Protein AF-A0AAD1WAY7-F1 (afdb_monomer_lite)

Structure (mmCIF, N/CA/C/O backbone):
data_AF-A0AAD1WAY7-F1
#
_entry.id   AF-A0AAD1WAY7-F1
#
loop_
_atom_site.group_PDB
_atom_site.id
_atom_site.type_symbol
_atom_site.label_atom_id
_atom_site.label_alt_id
_atom_site.label_comp_id
_atom_site.label_asym_id
_atom_site.label_entity_id
_atom_site.label_seq_id
_atom_site.pdbx_PDB_ins_code
_atom_site.Cartn_x
_atom_site.Cartn_y
_atom_site.Cartn_z
_atom_site.occupancy
_atom_site.B_iso_or_equiv
_atom_site.auth_seq_id
_atom_site.auth_comp_id
_atom_site.auth_asym_id
_atom_site.auth_atom_id
_atom_site.pdbx_PDB_model_num
ATOM 1 N N . MET A 1 1 ? -39.119 0.861 21.278 1.00 34.75 1 MET A N 1
ATOM 2 C CA . MET A 1 1 ? -37.851 1.535 20.937 1.00 34.75 1 MET A CA 1
ATOM 3 C C . MET A 1 1 ? -36.745 0.589 21.341 1.00 34.75 1 MET A C 1
ATOM 5 O O . MET A 1 1 ? -36.529 0.405 22.528 1.00 34.75 1 MET A O 1
ATOM 9 N N . GLU A 1 2 ? -36.156 -0.100 20.373 1.00 43.12 2 GLU A N 1
ATOM 10 C CA . GLU A 1 2 ? -35.066 -1.045 20.606 1.00 43.12 2 GLU A CA 1
ATOM 11 C C . GLU A 1 2 ? -33.765 -0.266 20.396 1.00 43.12 2 GLU A C 1
ATOM 13 O O . GLU A 1 2 ? -33.387 0.057 19.272 1.00 43.12 2 GLU A O 1
ATOM 18 N N . THR A 1 3 ? -33.160 0.198 21.488 1.00 55.88 3 THR A N 1
ATOM 19 C CA . THR A 1 3 ? -31.934 0.999 21.440 1.00 55.88 3 THR A CA 1
ATOM 20 C C . THR A 1 3 ? -30.758 0.063 21.201 1.00 55.88 3 THR A C 1
ATOM 22 O O . THR A 1 3 ? -30.306 -0.621 22.120 1.00 55.88 3 THR A O 1
ATOM 25 N N . LYS A 1 4 ? -30.294 -0.003 19.953 1.00 61.53 4 LYS A N 1
ATOM 26 C CA . LYS A 1 4 ? -29.107 -0.772 19.581 1.00 61.53 4 LYS A CA 1
ATOM 27 C C . LYS A 1 4 ? -27.883 -0.149 20.261 1.00 61.53 4 LYS A C 1
ATOM 29 O O . LYS A 1 4 ? -27.667 1.056 20.155 1.00 61.53 4 LYS A O 1
ATOM 34 N N . LEU A 1 5 ? -27.135 -0.963 21.001 1.00 66.06 5 LEU A N 1
ATOM 35 C CA . LEU A 1 5 ? -25.917 -0.541 21.694 1.00 66.06 5 LEU A CA 1
ATOM 36 C C . LEU A 1 5 ? -24.838 -0.150 20.674 1.00 66.06 5 LEU A C 1
ATOM 38 O O . LEU A 1 5 ? -24.753 -0.761 19.605 1.00 66.06 5 LEU A O 1
ATOM 42 N N . ALA A 1 6 ? -24.036 0.861 21.015 1.00 66.75 6 ALA A N 1
ATOM 43 C CA . ALA A 1 6 ? -22.865 1.235 20.229 1.00 66.75 6 ALA A CA 1
ATOM 44 C C . ALA A 1 6 ? -21.826 0.103 20.258 1.00 66.75 6 ALA A C 1
ATOM 46 O O . ALA A 1 6 ? -21.870 -0.781 21.118 1.00 66.75 6 ALA A O 1
ATOM 47 N N . SER A 1 7 ? -20.906 0.093 19.298 1.00 70.44 7 SER A N 1
ATOM 48 C CA . SER A 1 7 ? -19.813 -0.873 19.340 1.00 70.44 7 SER A CA 1
ATOM 49 C C . SER A 1 7 ? -18.826 -0.506 20.448 1.00 70.44 7 SER A C 1
ATOM 51 O O . SER A 1 7 ? -18.623 0.669 20.770 1.00 70.44 7 SER A O 1
ATOM 53 N N . GLY A 1 8 ? -18.224 -1.516 21.068 1.00 69.75 8 GLY A N 1
ATOM 54 C CA . GLY A 1 8 ? -17.266 -1.279 22.136 1.00 69.75 8 GLY A CA 1
ATOM 55 C C . GLY A 1 8 ? -17.132 -2.427 23.119 1.00 69.75 8 GLY A C 1
ATOM 56 O O . GLY A 1 8 ? -17.731 -3.499 22.976 1.00 69.75 8 GLY A O 1
ATOM 57 N N . TYR A 1 9 ? -16.302 -2.169 24.122 1.00 77.50 9 TYR A N 1
ATOM 58 C CA . TYR A 1 9 ? -16.090 -3.053 25.256 1.00 77.50 9 TYR A CA 1
ATOM 59 C C . TYR A 1 9 ? -16.999 -2.604 26.393 1.00 77.50 9 TYR A C 1
ATOM 61 O O . TYR A 1 9 ? -16.944 -1.450 26.817 1.00 77.50 9 TYR A O 1
ATOM 69 N N . TYR A 1 10 ? -17.848 -3.517 26.848 1.00 81.69 10 TYR A N 1
ATOM 70 C CA . TYR A 1 10 ? -18.768 -3.289 27.947 1.00 81.69 10 TYR A CA 1
ATOM 71 C C . TYR A 1 10 ? -18.459 -4.272 29.064 1.00 81.69 10 TYR A C 1
ATOM 73 O O . TYR A 1 10 ? -18.544 -5.485 28.864 1.00 81.69 10 TYR A O 1
ATOM 81 N N . ASP A 1 11 ? -18.164 -3.735 30.241 1.00 84.88 11 ASP A N 1
ATOM 82 C CA . ASP A 1 11 ? -17.934 -4.524 31.442 1.00 84.88 11 ASP A CA 1
ATOM 83 C C . ASP A 1 11 ? -19.197 -4.462 32.302 1.00 84.88 11 ASP A C 1
ATOM 85 O O . ASP A 1 11 ? -19.596 -3.404 32.797 1.00 84.88 11 ASP A O 1
ATOM 89 N N . PHE A 1 12 ? -19.868 -5.601 32.447 1.00 82.31 12 PHE A N 1
ATOM 90 C CA . PHE A 1 12 ? -21.043 -5.734 33.297 1.00 82.31 12 PHE A CA 1
ATOM 91 C C . PHE A 1 12 ? -20.623 -6.330 34.632 1.00 82.31 12 PHE A C 1
ATOM 93 O O . PHE A 1 12 ? -20.019 -7.396 34.671 1.00 82.31 12 PHE A O 1
ATOM 100 N N . SER A 1 13 ? -20.988 -5.677 35.732 1.00 82.06 13 SER A N 1
ATOM 101 C CA . SER A 1 13 ? -20.866 -6.256 37.067 1.00 82.06 13 SER A CA 1
ATOM 102 C C . SER A 1 13 ? -22.260 -6.464 37.636 1.00 82.06 13 SER A C 1
ATOM 104 O O . SER A 1 13 ? -23.039 -5.519 37.761 1.00 82.06 13 SER A O 1
ATOM 106 N N . ILE A 1 14 ? -22.594 -7.715 37.932 1.00 82.12 14 ILE A N 1
ATOM 107 C CA . ILE A 1 14 ? -23.853 -8.090 38.568 1.00 82.12 14 ILE A CA 1
ATOM 108 C C . ILE A 1 14 ? -23.531 -8.409 40.020 1.00 82.12 14 ILE A C 1
ATOM 110 O O . ILE A 1 14 ? -22.845 -9.393 40.297 1.00 82.12 14 ILE A O 1
ATOM 114 N N . SER A 1 15 ? -24.033 -7.583 40.935 1.00 80.62 15 SER A N 1
ATOM 115 C CA . SER A 1 15 ? -24.005 -7.849 42.369 1.00 80.62 15 SER A CA 1
ATOM 116 C C . SER A 1 15 ? -25.400 -8.240 42.853 1.00 80.62 15 SER A C 1
ATOM 118 O O . SER A 1 15 ? -26.396 -7.588 42.537 1.00 80.62 15 SER A O 1
ATOM 120 N N . VAL A 1 16 ? -25.483 -9.336 43.603 1.00 76.50 16 VAL A N 1
ATOM 121 C CA . VAL A 1 16 ? -26.731 -9.793 44.225 1.00 76.50 16 VAL A CA 1
ATOM 122 C C . VAL A 1 16 ? -26.617 -9.579 45.726 1.00 76.50 16 VAL A C 1
ATOM 124 O O . VAL A 1 16 ? -25.810 -10.224 46.397 1.00 76.50 16 VAL A O 1
ATOM 127 N N . GLU A 1 17 ? -27.430 -8.665 46.247 1.00 74.19 17 GLU A N 1
ATOM 128 C CA . GLU A 1 17 ? -27.499 -8.364 47.675 1.00 74.19 17 GLU A CA 1
ATOM 129 C C . GLU A 1 17 ? -28.389 -9.409 48.377 1.00 74.19 17 GLU A C 1
ATOM 131 O O . GLU A 1 17 ? -29.574 -9.545 48.066 1.00 74.19 17 GLU A O 1
ATOM 136 N N . GLY A 1 18 ? -27.808 -10.215 49.277 1.00 73.44 18 GLY A N 1
ATOM 137 C CA . GLY A 1 18 ? -28.487 -11.358 49.900 1.00 73.44 18 GLY A CA 1
ATOM 138 C C . GLY A 1 18 ? -27.621 -12.161 50.883 1.00 73.44 18 GLY A C 1
ATOM 139 O O . GLY A 1 18 ? -26.582 -11.698 51.341 1.00 73.44 18 GLY A O 1
ATOM 140 N N . ASP A 1 19 ? -28.079 -13.369 51.230 1.00 76.38 19 ASP A N 1
ATOM 141 C CA . ASP A 1 19 ? -27.453 -14.259 52.226 1.00 76.38 19 ASP A CA 1
ATOM 142 C C . ASP A 1 19 ? -26.001 -14.636 51.853 1.00 76.38 19 ASP A C 1
ATOM 144 O O . ASP A 1 19 ? -25.708 -15.004 50.714 1.00 76.38 19 ASP A O 1
ATOM 148 N N . SER A 1 20 ? -25.081 -14.605 52.821 1.00 70.00 20 SER A N 1
ATOM 149 C CA . SER A 1 20 ? -23.627 -14.776 52.625 1.00 70.00 20 SER A CA 1
ATOM 150 C C . SER A 1 20 ? -23.202 -16.180 52.174 1.00 70.00 20 SER A C 1
ATOM 152 O O . SER A 1 20 ? -22.019 -16.449 51.971 1.00 70.00 20 SER A O 1
ATOM 154 N N . ARG A 1 21 ? -24.165 -17.090 52.010 1.00 74.88 21 ARG A N 1
ATOM 155 C CA . ARG A 1 21 ? -23.970 -18.472 51.556 1.00 74.88 21 ARG A CA 1
ATOM 156 C C . ARG A 1 21 ? -23.926 -18.619 50.031 1.00 74.88 21 ARG A C 1
ATOM 158 O O . ARG A 1 21 ? -23.584 -19.698 49.547 1.00 74.88 21 ARG A O 1
ATOM 165 N N . TYR A 1 22 ? -24.263 -17.580 49.265 1.00 70.06 22 TYR A N 1
ATOM 166 C CA . TYR A 1 22 ? -24.193 -17.627 47.803 1.00 70.06 22 TYR A CA 1
ATOM 167 C C . TYR A 1 22 ? -22.752 -17.443 47.305 1.00 70.06 22 TYR A C 1
ATOM 169 O O . TYR A 1 22 ? -22.129 -16.407 47.511 1.00 70.06 22 TYR A O 1
ATOM 177 N N . LEU A 1 23 ? -22.235 -18.445 46.589 1.00 65.31 23 LEU A N 1
ATOM 178 C CA . LEU A 1 23 ? -20.850 -18.493 46.090 1.00 65.31 23 LEU A CA 1
ATOM 179 C C . LEU A 1 23 ? -20.587 -17.618 44.843 1.00 65.31 23 LEU A C 1
ATOM 181 O O . LEU A 1 23 ? -19.486 -17.639 44.305 1.00 65.31 23 LEU A O 1
ATOM 185 N N . ALA A 1 24 ? -21.576 -16.844 44.386 1.00 63.41 24 ALA A N 1
ATOM 186 C CA . ALA A 1 24 ? -21.490 -15.980 43.203 1.00 63.41 24 ALA A CA 1
ATOM 187 C C . ALA A 1 24 ? -22.189 -14.629 43.449 1.00 63.41 24 ALA A C 1
ATOM 189 O O . ALA A 1 24 ? -23.044 -14.203 42.679 1.00 63.41 24 ALA A O 1
ATOM 190 N N . SER A 1 25 ? -21.864 -13.986 44.576 1.00 69.81 25 SER A N 1
ATOM 191 C CA . SER A 1 25 ? -22.435 -12.689 44.979 1.00 69.81 25 SER A CA 1
ATOM 192 C C . SER A 1 25 ? -22.064 -11.545 44.020 1.00 69.81 25 SER A C 1
ATOM 194 O O . SER A 1 25 ? -22.837 -10.599 43.886 1.00 69.81 25 SER A O 1
ATOM 196 N N . GLN A 1 26 ? -20.933 -11.663 43.314 1.00 73.88 26 GLN A N 1
ATOM 197 C CA . GLN A 1 26 ? -20.485 -10.722 42.289 1.00 73.88 26 GLN A CA 1
ATOM 198 C C . GLN A 1 26 ? -19.995 -11.487 41.054 1.00 73.88 26 GLN A C 1
ATOM 200 O O . GLN A 1 26 ? -19.140 -12.367 41.164 1.00 73.88 26 GLN A O 1
ATOM 205 N N . VAL A 1 27 ? -20.549 -11.163 39.886 1.00 79.50 27 VAL A N 1
ATOM 206 C CA . VAL A 1 27 ? -20.152 -11.727 38.589 1.00 79.50 27 VAL A CA 1
ATOM 207 C C . VAL A 1 27 ? -19.781 -10.585 37.659 1.00 79.50 27 VAL A C 1
ATOM 209 O O . VAL A 1 27 ? -20.587 -9.686 37.425 1.00 79.50 27 VAL A O 1
ATOM 212 N N . GLU A 1 28 ? -18.568 -10.636 37.123 1.00 81.88 28 GLU A N 1
ATOM 213 C CA . GLU A 1 28 ? -18.086 -9.714 36.098 1.00 81.88 28 GLU A CA 1
ATOM 214 C C . GLU A 1 28 ? -18.171 -10.392 34.730 1.00 81.88 28 GLU A C 1
ATOM 216 O O . GLU A 1 28 ? -17.776 -11.549 34.568 1.00 81.88 28 GLU A O 1
ATOM 221 N N . LEU A 1 29 ? -18.734 -9.691 33.751 1.00 80.81 29 LEU A N 1
ATOM 222 C CA . LEU A 1 29 ? -18.989 -10.211 32.419 1.00 80.81 29 LEU A CA 1
ATOM 223 C C . LEU A 1 29 ? -18.559 -9.176 31.385 1.00 80.81 29 LEU A C 1
ATOM 225 O O . LEU A 1 29 ? -19.160 -8.112 31.260 1.00 80.81 29 LEU A O 1
ATOM 229 N N . ASN A 1 30 ? -17.522 -9.523 30.631 1.00 79.94 30 ASN A N 1
ATOM 230 C CA . ASN A 1 30 ? -16.971 -8.659 29.596 1.00 79.94 30 ASN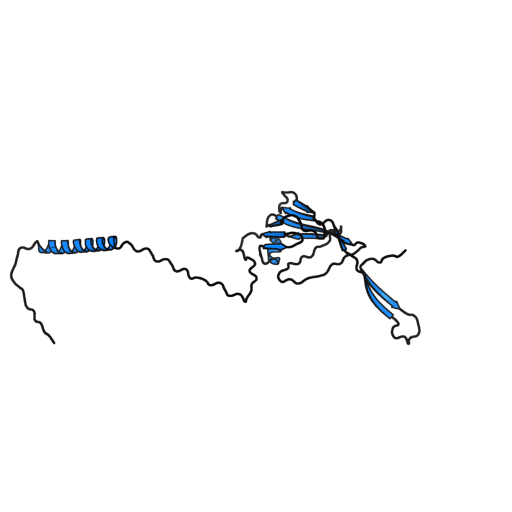 A CA 1
ATOM 231 C C . ASN A 1 30 ? -17.644 -9.011 28.269 1.00 79.94 30 ASN A C 1
ATOM 233 O O . ASN A 1 30 ? -17.504 -10.129 27.765 1.00 79.94 30 ASN A O 1
ATOM 237 N N . VAL A 1 31 ? -18.392 -8.066 27.708 1.00 78.31 31 VAL A N 1
ATOM 238 C CA . VAL A 1 31 ? -19.109 -8.221 26.442 1.00 78.31 31 VAL A CA 1
ATOM 239 C C . VAL A 1 31 ? -18.474 -7.311 25.405 1.00 78.31 31 VAL A C 1
ATOM 241 O O . VAL A 1 31 ? -18.356 -6.102 25.593 1.00 78.31 31 VAL A O 1
ATOM 244 N N . THR A 1 32 ? -18.095 -7.892 24.272 1.00 77.81 32 THR A N 1
ATOM 245 C CA . THR A 1 32 ? -17.651 -7.131 23.104 1.00 77.81 32 THR A CA 1
ATOM 246 C C . THR A 1 32 ? -18.794 -7.049 22.105 1.00 77.81 32 THR A C 1
ATOM 248 O O . THR A 1 32 ? -19.248 -8.072 21.591 1.00 77.81 32 THR A O 1
ATOM 251 N N . VAL A 1 33 ? -19.258 -5.833 21.824 1.00 75.00 33 VAL A N 1
ATOM 252 C CA . VAL A 1 33 ? -20.271 -5.576 20.796 1.00 75.00 33 VAL A CA 1
ATOM 253 C C . VAL A 1 33 ? -19.549 -5.133 19.531 1.00 75.00 33 VAL A C 1
ATOM 255 O O . VAL A 1 33 ? -18.892 -4.094 19.518 1.00 75.00 33 VAL A O 1
ATOM 258 N N . SER A 1 34 ? -19.650 -5.940 18.475 1.00 64.31 34 SER A N 1
ATOM 259 C CA . SER A 1 34 ? -19.059 -5.647 17.167 1.00 64.31 34 SER A CA 1
ATOM 260 C C . SER A 1 34 ? -20.130 -5.221 16.167 1.00 64.31 34 SER A C 1
ATOM 262 O O . SER A 1 34 ? -21.212 -5.806 16.106 1.00 64.31 34 SER A O 1
ATOM 264 N N . THR A 1 35 ? -19.806 -4.216 15.366 1.00 66.81 35 THR A N 1
ATOM 265 C CA . THR A 1 35 ? -20.633 -3.656 14.293 1.00 66.81 35 THR A CA 1
ATOM 266 C C . THR A 1 35 ? -20.001 -3.918 12.930 1.00 66.81 35 THR A C 1
ATOM 268 O O . THR A 1 35 ? -18.823 -4.261 12.813 1.00 66.81 35 THR A O 1
ATOM 271 N N . GLU A 1 36 ? -20.815 -3.804 11.882 1.00 66.62 36 GLU A N 1
ATOM 272 C CA . GLU A 1 36 ? -20.338 -3.890 10.507 1.00 66.62 36 GLU A CA 1
ATOM 273 C C . GLU A 1 36 ? -19.665 -2.575 10.102 1.00 66.62 36 GLU A C 1
ATOM 275 O O . GLU A 1 36 ? -20.224 -1.494 10.299 1.00 66.62 36 GLU A O 1
ATOM 280 N N . ALA A 1 37 ? -18.472 -2.678 9.517 1.00 71.00 37 ALA A N 1
ATOM 281 C CA . ALA A 1 37 ? -17.757 -1.536 8.969 1.00 71.00 37 ALA A CA 1
ATOM 282 C C . ALA A 1 37 ? -18.039 -1.371 7.478 1.00 71.00 37 ALA A C 1
ATOM 284 O O . ALA A 1 37 ? -17.796 -2.283 6.687 1.00 71.00 37 ALA A O 1
ATOM 285 N N . GLY A 1 38 ? -18.473 -0.174 7.107 1.00 73.44 38 GLY A N 1
ATOM 286 C CA . GLY A 1 38 ? -18.424 0.346 5.754 1.00 73.44 38 GLY A CA 1
ATOM 287 C C . GLY A 1 38 ? -17.082 1.021 5.471 1.00 73.44 38 GLY A C 1
ATOM 288 O O . GLY A 1 38 ? -16.434 1.594 6.351 1.00 73.44 38 GLY A O 1
ATOM 289 N N . ILE A 1 39 ? -16.654 0.948 4.214 1.00 81.56 39 ILE A N 1
ATOM 290 C CA . ILE A 1 39 ? -15.536 1.741 3.705 1.00 81.56 39 ILE A CA 1
ATOM 291 C C . ILE A 1 39 ? -16.096 2.667 2.635 1.00 81.56 39 ILE A C 1
ATOM 293 O O . ILE A 1 39 ? -16.689 2.214 1.655 1.00 81.56 39 ILE A O 1
ATOM 297 N N . GLU A 1 40 ? -15.877 3.960 2.813 1.00 82.88 40 GLU A N 1
ATOM 298 C CA . GLU A 1 40 ? -16.335 5.010 1.917 1.00 82.88 40 GLU A CA 1
ATOM 299 C C . GLU A 1 40 ? -15.167 5.894 1.481 1.00 82.88 40 GLU A C 1
ATOM 301 O O . GLU A 1 40 ? -14.113 5.932 2.113 1.00 82.88 40 GLU A O 1
ATOM 306 N N . ASN A 1 41 ? -15.367 6.630 0.384 1.00 84.81 41 ASN A N 1
ATOM 307 C CA . ASN A 1 41 ? -14.417 7.638 -0.098 1.00 84.81 41 ASN A CA 1
ATOM 308 C C . ASN A 1 41 ? -12.975 7.100 -0.229 1.00 84.81 41 ASN A C 1
ATOM 310 O O . ASN A 1 41 ? -12.041 7.706 0.288 1.00 84.81 41 ASN A O 1
ATOM 314 N N . VAL A 1 42 ? -12.804 5.943 -0.884 1.00 86.56 42 VAL A N 1
ATOM 315 C CA . VAL A 1 42 ? -11.474 5.383 -1.166 1.00 86.56 42 VAL A CA 1
ATOM 316 C C . VAL A 1 42 ? -10.872 6.108 -2.363 1.00 86.56 42 VAL A C 1
ATOM 318 O O . VAL A 1 42 ? -11.283 5.893 -3.505 1.00 86.56 42 VAL A O 1
ATOM 321 N N . ASP A 1 43 ? -9.876 6.936 -2.092 1.00 88.75 43 ASP A N 1
ATOM 322 C CA . ASP A 1 43 ? -9.150 7.725 -3.073 1.00 88.75 43 ASP A CA 1
ATOM 323 C C . ASP A 1 43 ? -7.695 7.248 -3.151 1.00 88.75 43 ASP A C 1
ATOM 325 O O . ASP A 1 43 ? -6.960 7.223 -2.160 1.00 88.75 43 ASP A O 1
ATOM 329 N N . LEU A 1 44 ? -7.283 6.853 -4.356 1.00 88.81 44 LEU A N 1
ATOM 330 C CA . LEU A 1 44 ? -5.905 6.506 -4.697 1.00 88.81 44 LEU A CA 1
ATOM 331 C C . LEU A 1 44 ? -5.277 7.690 -5.418 1.00 88.81 44 LEU A C 1
ATOM 333 O O . LEU A 1 44 ? -5.766 8.090 -6.472 1.00 88.81 44 LEU A O 1
ATOM 337 N N . SER A 1 45 ? -4.194 8.237 -4.889 1.00 89.44 45 SER A N 1
ATOM 338 C CA . SER A 1 45 ? -3.519 9.409 -5.442 1.00 89.44 45 SER A CA 1
ATOM 339 C C . SER A 1 45 ? -2.046 9.144 -5.710 1.00 89.44 45 SER A C 1
ATOM 341 O O . SER A 1 45 ? -1.371 8.474 -4.930 1.00 89.44 45 SER A O 1
ATOM 343 N N . ILE A 1 46 ? -1.560 9.696 -6.819 1.00 89.81 46 ILE A N 1
ATOM 344 C CA . ILE A 1 46 ? -0.130 9.868 -7.078 1.00 89.81 46 ILE A CA 1
ATOM 345 C C . ILE A 1 46 ? 0.187 11.344 -6.862 1.00 89.81 46 ILE A C 1
ATOM 347 O O . ILE A 1 46 ? -0.467 12.202 -7.465 1.00 89.81 46 ILE A O 1
ATOM 351 N N . VAL A 1 47 ? 1.147 11.612 -5.986 1.00 89.56 47 VAL A N 1
ATOM 352 C CA . VAL A 1 47 ? 1.586 12.946 -5.576 1.00 89.56 47 VAL A CA 1
ATOM 353 C C . VAL A 1 47 ? 3.030 13.122 -6.026 1.00 89.56 47 VAL A C 1
ATOM 355 O O . VAL A 1 47 ? 3.843 12.233 -5.809 1.00 89.56 47 VAL A O 1
ATOM 358 N N . ASP A 1 48 ? 3.331 14.240 -6.674 1.00 89.56 48 ASP A N 1
ATOM 359 C CA . ASP A 1 48 ? 4.702 14.592 -7.050 1.00 89.56 48 ASP A CA 1
ATOM 360 C C . ASP A 1 48 ? 5.472 15.083 -5.815 1.00 89.56 48 ASP A C 1
ATOM 362 O O . ASP A 1 48 ? 4.916 15.843 -5.014 1.00 89.56 48 ASP A O 1
ATOM 366 N N . GLU A 1 49 ? 6.723 14.658 -5.647 1.00 85.31 49 GLU A N 1
ATOM 367 C CA . GLU A 1 49 ? 7.576 15.003 -4.500 1.00 85.31 49 GLU A CA 1
ATOM 368 C C . GLU A 1 49 ? 7.757 16.524 -4.386 1.00 85.31 49 GLU A C 1
ATOM 370 O O . GLU A 1 49 ? 7.670 17.098 -3.298 1.00 85.31 49 GLU A O 1
ATOM 375 N N . ASP A 1 50 ? 7.931 17.203 -5.522 1.00 85.69 50 ASP A N 1
ATOM 376 C CA . ASP A 1 50 ? 8.121 18.654 -5.582 1.00 85.69 50 ASP A CA 1
ATOM 377 C C . ASP A 1 50 ? 6.804 19.454 -5.612 1.00 85.69 50 ASP A C 1
ATOM 379 O O . ASP A 1 50 ? 6.822 20.688 -5.638 1.00 85.69 50 ASP A O 1
ATOM 383 N N . GLN A 1 51 ? 5.659 18.759 -5.588 1.00 81.94 51 GLN A N 1
ATOM 384 C CA . GLN A 1 51 ? 4.306 19.319 -5.673 1.00 81.94 51 GLN A CA 1
ATOM 385 C C . GLN A 1 51 ? 4.086 20.248 -6.883 1.00 81.94 51 GLN A C 1
ATOM 387 O O . GLN A 1 51 ? 3.174 21.082 -6.875 1.00 81.94 51 GLN A O 1
ATOM 392 N N . SER A 1 52 ? 4.898 20.119 -7.937 1.00 81.94 52 SER A N 1
ATOM 393 C CA . SER A 1 52 ? 4.804 20.949 -9.140 1.00 81.94 52 SER A CA 1
ATOM 394 C C . SER A 1 52 ? 3.555 20.632 -9.966 1.00 81.94 52 SER A C 1
ATOM 396 O O . SER A 1 52 ? 2.994 21.516 -10.623 1.00 81.94 52 SER A O 1
ATOM 398 N N . MET A 1 53 ? 3.079 19.386 -9.895 1.00 81.75 53 MET A N 1
ATOM 399 C CA . MET A 1 53 ? 1.859 18.917 -10.543 1.00 81.75 53 MET A CA 1
ATOM 400 C C . MET A 1 53 ? 0.749 18.606 -9.526 1.00 81.75 53 MET A C 1
ATOM 402 O O . MET A 1 53 ? 1.008 18.031 -8.467 1.00 81.75 53 MET A O 1
ATOM 406 N N . PRO A 1 54 ? -0.523 18.935 -9.838 1.00 84.12 54 PRO A N 1
ATOM 407 C CA . PRO A 1 54 ? -1.637 18.568 -8.975 1.00 84.12 54 PRO A CA 1
ATOM 408 C C . PRO A 1 54 ? -1.773 17.035 -8.879 1.00 84.12 54 PRO A C 1
ATOM 410 O O . PRO A 1 54 ? -1.594 16.348 -9.891 1.00 84.12 54 PRO A O 1
ATOM 413 N N . PRO A 1 55 ? -2.154 16.489 -7.707 1.00 85.81 55 PRO A N 1
ATOM 414 C CA . PRO A 1 55 ? -2.253 15.049 -7.503 1.00 85.81 55 PRO A CA 1
ATOM 415 C C . PRO A 1 55 ? -3.215 14.375 -8.479 1.00 85.81 55 PRO A C 1
ATOM 417 O O . PRO A 1 55 ? -4.350 14.822 -8.683 1.00 85.81 55 PRO A O 1
ATOM 420 N N . LYS A 1 56 ? -2.791 13.244 -9.047 1.00 86.62 56 LYS A N 1
ATOM 421 C CA . LYS A 1 56 ? -3.658 12.419 -9.891 1.00 86.62 56 LYS A CA 1
ATOM 422 C C . LYS A 1 56 ? -4.454 11.460 -9.014 1.00 86.62 56 LYS A C 1
ATOM 424 O O . LYS A 1 56 ? -3.947 10.402 -8.647 1.00 86.62 56 LYS A O 1
ATOM 429 N N . THR A 1 57 ? -5.701 11.816 -8.723 1.00 86.50 57 THR A N 1
ATOM 430 C CA . THR A 1 57 ? -6.594 11.023 -7.865 1.00 86.50 57 THR A CA 1
ATOM 431 C C . THR A 1 57 ? -7.553 10.148 -8.675 1.00 86.50 57 THR A C 1
ATOM 433 O O . THR A 1 57 ? -8.193 10.604 -9.623 1.00 86.50 57 THR A O 1
ATOM 436 N N . SER A 1 58 ? -7.681 8.884 -8.280 1.00 85.81 58 SER A N 1
ATOM 437 C CA . SER A 1 58 ? -8.641 7.911 -8.791 1.00 85.81 58 SER A CA 1
ATOM 438 C C . SER A 1 58 ? -9.461 7.354 -7.637 1.00 85.81 58 SER A C 1
ATOM 440 O O . SER A 1 58 ? -8.931 6.681 -6.754 1.00 85.81 58 SER A O 1
ATOM 442 N N . ARG A 1 59 ? -10.771 7.577 -7.690 1.00 85.94 59 ARG A N 1
ATOM 443 C CA . ARG A 1 59 ? -11.712 7.048 -6.707 1.00 85.94 59 ARG A CA 1
ATOM 444 C C . ARG A 1 59 ? -12.102 5.610 -7.036 1.00 85.94 59 ARG A C 1
ATOM 446 O O . ARG A 1 59 ? -12.319 5.278 -8.203 1.00 85.94 59 ARG A O 1
ATOM 453 N N . VAL A 1 60 ? -12.191 4.764 -6.015 1.00 85.19 60 VAL A N 1
ATOM 454 C CA . VAL A 1 60 ? -12.501 3.332 -6.139 1.00 85.19 60 VAL A CA 1
ATOM 455 C C . VAL A 1 60 ? -13.647 2.973 -5.197 1.00 85.19 60 VAL A C 1
ATOM 457 O O . VAL A 1 60 ? -13.749 3.511 -4.097 1.00 85.19 60 VAL A O 1
ATOM 460 N N . GLU A 1 61 ? -14.535 2.079 -5.627 1.00 83.31 61 GLU A N 1
ATOM 461 C CA . GLU A 1 61 ? -15.602 1.575 -4.760 1.00 83.31 61 GLU A CA 1
ATOM 462 C C . GLU A 1 61 ? -15.121 0.396 -3.914 1.00 83.31 61 GLU A C 1
ATOM 464 O O . GLU A 1 61 ? -14.254 -0.382 -4.330 1.00 83.31 61 GLU A O 1
ATOM 469 N N . TYR A 1 62 ? -15.711 0.238 -2.730 1.00 73.88 62 TYR A N 1
ATOM 470 C CA . TYR A 1 62 ? -15.438 -0.903 -1.867 1.00 73.88 62 TYR A CA 1
ATOM 471 C C . TYR A 1 62 ? -15.676 -2.225 -2.616 1.00 73.88 62 TYR A C 1
ATOM 473 O O . TYR A 1 62 ? -16.661 -2.381 -3.334 1.00 73.88 62 TYR A O 1
ATOM 481 N N . ASN A 1 63 ? -14.751 -3.177 -2.459 1.00 73.38 63 ASN A N 1
ATOM 482 C CA . ASN A 1 63 ? -14.750 -4.472 -3.154 1.00 73.38 63 ASN A CA 1
ATOM 483 C C . ASN A 1 63 ? -14.609 -4.399 -4.694 1.00 73.38 63 ASN A C 1
ATOM 485 O O . ASN A 1 63 ? -14.861 -5.379 -5.397 1.00 73.38 63 ASN A O 1
ATOM 489 N N . SER A 1 64 ? -14.164 -3.260 -5.233 1.00 78.25 64 SER A N 1
ATOM 490 C CA . SER A 1 64 ? -13.813 -3.109 -6.647 1.00 78.25 64 SER A CA 1
ATOM 491 C C . SER A 1 64 ? -12.308 -2.893 -6.825 1.00 78.25 64 SER A C 1
ATOM 493 O O . SER A 1 64 ? -11.629 -2.361 -5.948 1.00 78.25 64 SER A O 1
ATOM 495 N N . LYS A 1 65 ? -11.768 -3.335 -7.966 1.00 77.19 65 LYS A N 1
ATOM 496 C CA . LYS A 1 65 ? -10.370 -3.074 -8.333 1.00 77.19 65 LYS A CA 1
ATOM 497 C C . LYS A 1 65 ? -10.269 -1.754 -9.079 1.00 77.19 65 LYS A C 1
ATOM 499 O O . LYS A 1 65 ? -11.083 -1.481 -9.964 1.00 77.19 65 LYS A O 1
ATOM 504 N N . ALA A 1 66 ? -9.240 -0.972 -8.767 1.00 78.75 66 ALA A N 1
ATOM 505 C CA . ALA A 1 66 ? -8.963 0.258 -9.497 1.00 78.75 66 ALA A CA 1
ATOM 506 C C . ALA A 1 66 ? -8.660 -0.025 -10.977 1.00 78.75 66 ALA A C 1
ATOM 508 O O . ALA A 1 66 ? -8.084 -1.057 -11.332 1.00 78.75 66 ALA A O 1
ATOM 509 N N . LYS A 1 67 ? -9.032 0.911 -11.854 1.00 75.25 67 LYS A N 1
ATOM 510 C CA . LYS A 1 67 ? -8.711 0.823 -13.282 1.00 75.25 67 LYS A CA 1
ATOM 511 C C . LYS A 1 67 ? -7.298 1.355 -13.524 1.00 75.25 67 LYS A C 1
ATOM 513 O O . LYS A 1 67 ? -7.077 2.559 -13.448 1.00 75.25 67 LYS A O 1
ATOM 518 N N . GLY A 1 68 ? -6.383 0.460 -13.887 1.00 75.25 68 GLY A N 1
ATOM 519 C CA . GLY A 1 68 ? -5.001 0.792 -14.245 1.00 75.25 68 GLY A CA 1
ATOM 520 C C . GLY A 1 68 ? -3.997 0.551 -13.117 1.00 75.25 68 GLY A C 1
ATOM 521 O O . GLY A 1 68 ? -4.370 0.313 -11.970 1.00 75.25 68 GLY A O 1
ATOM 522 N N . SER A 1 69 ? -2.714 0.581 -13.477 1.00 80.06 69 SER A N 1
ATOM 523 C CA . SER A 1 69 ? -1.597 0.454 -12.541 1.00 80.06 69 SER A CA 1
ATOM 524 C C . SER A 1 69 ? -1.119 1.826 -12.074 1.00 80.06 69 SER A C 1
ATOM 526 O O . SER A 1 69 ? -1.017 2.754 -12.880 1.00 80.06 69 SER A O 1
ATOM 528 N N . PHE A 1 70 ?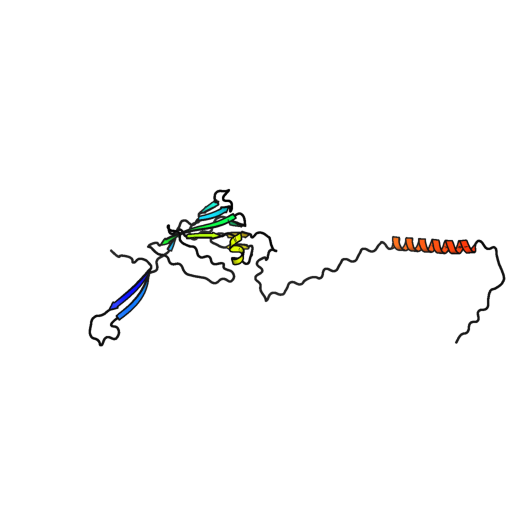 -0.766 1.931 -10.798 1.00 84.94 70 PHE A N 1
ATOM 529 C CA . PHE A 1 70 ? -0.144 3.116 -10.213 1.00 84.94 70 PHE A CA 1
ATOM 530 C C . PHE A 1 70 ? 1.362 2.882 -10.122 1.00 84.94 70 PHE A C 1
ATOM 532 O O . PHE A 1 70 ? 1.785 1.770 -9.816 1.00 84.94 70 PHE A O 1
ATOM 539 N N . THR A 1 71 ? 2.167 3.903 -10.397 1.00 85.06 71 THR A N 1
ATOM 540 C CA . THR A 1 71 ? 3.628 3.819 -10.276 1.00 85.06 71 THR A CA 1
ATOM 541 C C . THR A 1 71 ? 4.064 4.752 -9.162 1.00 85.06 71 THR A C 1
ATOM 543 O O . THR A 1 71 ? 3.666 5.914 -9.177 1.00 85.06 71 THR A O 1
ATOM 546 N N . ALA A 1 72 ? 4.855 4.233 -8.228 1.00 85.62 72 ALA A N 1
ATOM 547 C CA . ALA A 1 72 ? 5.539 5.012 -7.209 1.00 85.62 72 ALA A CA 1
ATOM 548 C C . ALA A 1 72 ? 7.048 4.917 -7.453 1.00 85.62 72 ALA A C 1
ATOM 550 O O . ALA A 1 72 ? 7.588 3.813 -7.572 1.00 85.62 72 ALA A O 1
ATOM 551 N N . ASP A 1 73 ? 7.710 6.057 -7.572 1.00 85.56 73 ASP A N 1
ATOM 552 C CA . ASP A 1 73 ? 9.154 6.174 -7.770 1.00 85.56 73 ASP A CA 1
ATOM 553 C C . ASP A 1 73 ? 9.706 7.342 -6.946 1.00 85.56 73 ASP A C 1
ATOM 555 O O . ASP A 1 73 ? 8.977 7.925 -6.153 1.00 85.56 73 ASP A O 1
ATOM 559 N N . SER A 1 74 ? 10.992 7.669 -7.090 1.00 83.50 74 SER A N 1
ATOM 560 C CA . SER A 1 74 ? 11.596 8.770 -6.329 1.00 83.50 74 SER A CA 1
ATOM 561 C C . SER A 1 74 ? 10.915 10.118 -6.533 1.00 83.50 74 SER A C 1
ATOM 563 O O . SER A 1 74 ? 11.037 10.953 -5.659 1.00 83.50 74 SER A O 1
ATOM 565 N N . HIS A 1 75 ? 10.229 10.335 -7.656 1.00 84.62 75 HIS A N 1
ATOM 566 C CA . HIS A 1 75 ? 9.535 11.591 -7.928 1.00 84.62 75 HIS A CA 1
ATOM 567 C C . HIS A 1 75 ? 8.036 11.491 -7.642 1.00 84.62 75 HIS A C 1
ATOM 569 O O . HIS A 1 75 ? 7.391 12.488 -7.352 1.00 84.62 75 HIS A O 1
ATOM 575 N N . HIS A 1 76 ? 7.464 10.290 -7.697 1.00 88.06 76 HIS A N 1
ATOM 576 C CA . HIS A 1 76 ? 6.040 10.063 -7.514 1.00 88.06 76 HIS A CA 1
ATOM 577 C C . HIS A 1 76 ? 5.765 9.250 -6.252 1.00 88.06 76 HIS A C 1
ATOM 579 O O . HIS A 1 76 ? 5.924 8.026 -6.227 1.00 88.06 76 HIS A O 1
ATOM 585 N N . ASN A 1 77 ? 5.224 9.920 -5.245 1.00 89.00 77 ASN A N 1
ATOM 586 C CA . ASN A 1 77 ? 4.731 9.307 -4.026 1.00 89.00 77 ASN A CA 1
ATOM 587 C C . ASN A 1 77 ? 3.317 8.758 -4.223 1.00 89.00 77 ASN A C 1
ATOM 589 O O . ASN A 1 77 ? 2.477 9.323 -4.931 1.00 89.00 77 ASN A O 1
ATOM 593 N N . PHE A 1 7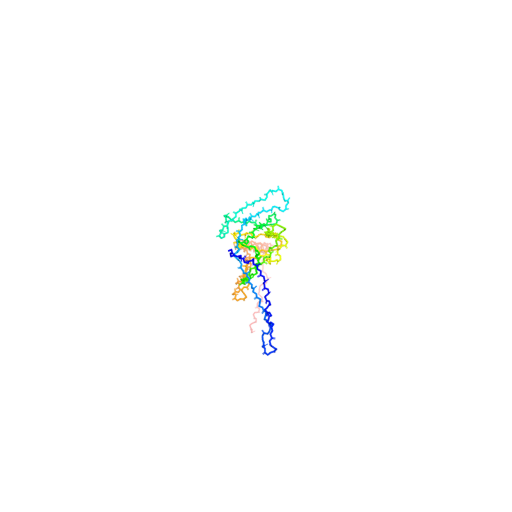8 ? 3.033 7.629 -3.577 1.00 89.12 78 PHE A N 1
ATOM 594 C CA . PHE A 1 78 ? 1.703 7.033 -3.586 1.00 89.12 78 PHE A CA 1
ATOM 595 C C . PHE A 1 78 ? 0.986 7.347 -2.278 1.00 89.12 78 PHE A C 1
ATOM 597 O O . PHE A 1 78 ? 1.498 7.069 -1.197 1.00 89.12 78 PHE A O 1
ATOM 604 N N . ALA A 1 79 ? -0.231 7.870 -2.366 1.00 88.19 79 ALA A N 1
ATOM 605 C CA . ALA A 1 79 ? -1.068 8.135 -1.208 1.00 88.19 79 ALA A CA 1
ATOM 606 C C . ALA A 1 79 ? -2.445 7.485 -1.374 1.00 88.19 79 ALA A C 1
ATOM 608 O O . ALA A 1 79 ? -3.101 7.619 -2.406 1.00 88.19 79 ALA A O 1
ATOM 609 N N . LEU A 1 80 ? -2.889 6.793 -0.332 1.00 87.31 80 LEU A N 1
ATOM 610 C CA . LEU A 1 80 ? -4.203 6.181 -0.198 1.00 87.31 80 LEU A CA 1
ATOM 611 C C . LEU A 1 80 ? -4.945 6.895 0.929 1.00 87.31 80 LEU A C 1
ATOM 613 O O . LEU A 1 80 ? -4.451 6.978 2.052 1.00 87.31 80 LEU A O 1
ATOM 617 N N . SER A 1 81 ? -6.148 7.370 0.637 1.00 88.00 81 SER A N 1
ATOM 618 C CA . SER A 1 81 ? -7.060 7.918 1.637 1.00 88.00 81 SER A CA 1
ATOM 619 C C . SER A 1 81 ? -8.367 7.144 1.605 1.00 88.00 81 SER A C 1
ATOM 621 O O . SER A 1 81 ? -8.897 6.868 0.534 1.00 88.00 81 SER A O 1
ATOM 623 N N . PHE A 1 82 ? -8.887 6.770 2.766 1.00 87.25 82 PHE A N 1
ATOM 624 C CA . PHE A 1 82 ? -10.208 6.163 2.874 1.00 87.25 82 PHE A CA 1
ATOM 625 C C . PHE A 1 82 ? -10.889 6.600 4.160 1.00 87.25 82 PHE A C 1
ATOM 627 O O . PHE A 1 82 ? -10.246 6.936 5.155 1.00 87.25 82 PHE A O 1
ATOM 634 N N . GLN A 1 83 ? -12.212 6.602 4.141 1.00 84.81 83 GLN A N 1
ATOM 635 C CA . GLN A 1 83 ? -13.019 6.847 5.320 1.00 84.81 83 GLN A CA 1
ATOM 636 C C . GLN A 1 83 ? -13.649 5.547 5.747 1.00 84.81 83 GLN A C 1
ATOM 638 O O . GLN A 1 83 ? -14.146 4.766 4.934 1.00 84.81 83 GLN A O 1
ATOM 643 N N . LEU A 1 84 ? -13.609 5.321 7.046 1.00 76.81 84 LEU A N 1
ATOM 644 C CA . LEU A 1 84 ? -14.181 4.132 7.613 1.00 76.81 84 LEU A CA 1
ATOM 645 C C . LEU A 1 84 ? -15.437 4.541 8.370 1.00 76.81 84 LEU A C 1
ATOM 647 O O . LEU A 1 84 ? -15.376 5.228 9.390 1.00 76.81 84 LEU A O 1
ATOM 651 N N . THR A 1 85 ? -16.581 4.183 7.802 1.00 72.06 85 THR A N 1
ATOM 652 C CA . THR A 1 85 ? -17.890 4.472 8.367 1.00 72.06 85 THR A CA 1
ATOM 653 C C . THR A 1 85 ? -18.351 3.232 9.103 1.00 72.06 85 THR A C 1
ATOM 655 O O . THR A 1 85 ? -18.491 2.156 8.537 1.00 72.06 85 THR A O 1
ATOM 658 N N . ASP A 1 86 ? -18.565 3.345 10.405 1.00 65.56 86 ASP A N 1
ATOM 659 C CA . ASP A 1 86 ? -19.322 2.306 11.086 1.00 65.56 86 ASP A CA 1
ATOM 660 C C . ASP A 1 86 ? -20.798 2.541 10.770 1.00 65.56 86 ASP A C 1
ATOM 662 O O . ASP A 1 86 ? -21.295 3.660 10.928 1.00 65.56 86 ASP A O 1
ATOM 666 N N . VAL A 1 87 ? -21.508 1.493 10.358 1.00 61.28 87 VAL A N 1
ATOM 667 C CA . VAL A 1 87 ? -22.956 1.558 10.152 1.00 61.28 87 VAL A CA 1
ATOM 668 C C . VAL A 1 87 ? -23.671 2.018 11.444 1.00 61.28 87 VAL A C 1
ATOM 670 O O . VAL A 1 87 ? -24.781 2.535 11.358 1.00 61.28 87 VAL A O 1
ATOM 673 N N . ASN A 1 88 ? -23.060 1.872 12.636 1.00 53.88 88 ASN A N 1
ATOM 674 C CA . ASN A 1 88 ? -23.555 2.340 13.944 1.00 53.88 88 ASN A CA 1
ATOM 675 C C . ASN A 1 88 ? -22.467 2.758 14.990 1.00 53.88 88 ASN A C 1
ATOM 677 O O . ASN A 1 88 ? -22.699 2.591 16.182 1.00 53.88 88 ASN A O 1
ATOM 681 N N . THR A 1 89 ? -21.348 3.384 14.595 1.00 47.97 89 THR A N 1
ATOM 682 C CA . THR A 1 89 ? -20.240 3.970 15.429 1.00 47.97 89 THR A CA 1
ATOM 683 C C . THR A 1 89 ? -19.198 3.045 16.110 1.00 47.97 89 THR A C 1
ATOM 685 O O . THR A 1 89 ? -19.511 2.374 17.091 1.00 47.97 89 THR A O 1
ATOM 688 N N . GLY A 1 90 ? -17.929 3.123 15.638 1.00 42.25 90 GLY A N 1
ATOM 689 C CA . GLY A 1 90 ? -16.696 2.659 16.313 1.00 42.25 90 GLY A CA 1
ATOM 690 C C . GLY A 1 90 ? -15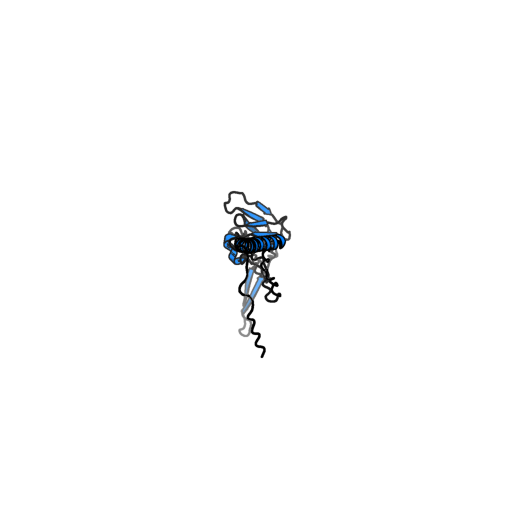.963 1.403 15.785 1.00 42.25 90 GLY A C 1
ATOM 691 O O . GLY A 1 90 ? -15.906 0.390 16.473 1.00 42.25 90 GLY A O 1
ATOM 692 N N . LEU A 1 91 ? -15.257 1.449 14.645 1.00 39.47 91 LEU A N 1
ATOM 693 C CA . LEU A 1 91 ? -14.431 0.293 14.248 1.00 39.47 91 LEU A CA 1
ATOM 694 C C . LEU A 1 91 ? -13.042 0.286 14.907 1.00 39.47 91 LEU A C 1
ATOM 696 O O . LEU A 1 91 ? -12.256 1.220 14.760 1.00 39.47 91 LEU A O 1
ATOM 700 N N . ILE A 1 92 ? -12.689 -0.852 15.505 1.00 41.59 92 ILE A N 1
ATOM 701 C CA . ILE A 1 92 ? -11.301 -1.235 15.777 1.00 41.59 92 ILE A CA 1
ATOM 702 C C . ILE A 1 92 ? -10.972 -2.438 14.889 1.00 41.59 92 ILE A C 1
ATOM 704 O O . ILE A 1 92 ? -11.386 -3.563 15.164 1.00 41.59 92 ILE A O 1
ATOM 708 N N . SER A 1 93 ? -10.214 -2.222 13.814 1.00 43.06 93 SER A N 1
ATOM 709 C CA . SER A 1 93 ? -9.719 -3.306 12.962 1.00 43.06 93 SER A CA 1
ATOM 710 C C . SER A 1 93 ? -8.306 -3.725 13.373 1.00 43.06 93 SER A C 1
ATOM 712 O O . SER A 1 93 ? -7.337 -3.031 13.080 1.00 43.06 93 SER A O 1
ATOM 714 N N . HIS A 1 94 ? -8.174 -4.898 13.996 1.00 38.78 94 HIS A N 1
ATOM 715 C CA . HIS A 1 94 ? -6.898 -5.601 14.160 1.00 38.78 94 HIS A CA 1
ATOM 716 C C . HIS A 1 94 ? -7.029 -7.023 13.609 1.00 38.78 94 HIS A C 1
ATOM 718 O O . HIS A 1 94 ? -7.521 -7.922 14.292 1.00 38.78 94 HIS A O 1
ATOM 724 N N . ARG A 1 95 ? -6.539 -7.279 12.390 1.00 38.12 95 ARG A N 1
ATOM 725 C CA . ARG A 1 95 ? -6.195 -8.655 12.010 1.00 38.12 95 ARG A CA 1
ATOM 726 C C . ARG A 1 95 ? -5.052 -8.710 11.008 1.00 38.12 95 ARG A C 1
ATOM 728 O O . ARG A 1 95 ? -5.149 -8.186 9.908 1.00 38.12 95 ARG A O 1
ATOM 735 N N . LYS A 1 96 ? -3.979 -9.397 11.408 1.00 36.72 96 LYS A N 1
ATOM 736 C CA . LYS A 1 96 ? -2.849 -9.763 10.550 1.00 36.72 96 LYS A CA 1
ATOM 737 C C . LYS A 1 96 ? -3.098 -11.144 9.949 1.00 36.72 96 LYS A C 1
ATOM 739 O O . LYS A 1 96 ? -3.342 -12.097 10.690 1.00 36.72 96 LYS A O 1
ATOM 744 N N . GLN A 1 97 ? -2.979 -11.256 8.632 1.00 39.59 97 GLN A N 1
ATOM 745 C CA . GLN A 1 97 ? -2.798 -12.528 7.940 1.00 39.59 97 GLN A CA 1
ATOM 746 C C . GLN A 1 97 ? -1.311 -12.645 7.592 1.00 39.59 97 GLN A C 1
ATOM 748 O O . GLN A 1 97 ? -0.702 -11.684 7.138 1.00 39.59 97 GLN A O 1
ATOM 753 N N . LYS A 1 98 ? -0.693 -13.785 7.906 1.00 39.88 98 LYS A N 1
ATOM 754 C CA . LYS A 1 98 ? 0.722 -14.021 7.607 1.00 39.88 98 LYS A CA 1
ATOM 755 C C . LYS A 1 98 ? 0.841 -14.586 6.195 1.00 39.88 98 LYS A C 1
ATOM 757 O O . LYS A 1 98 ? 0.557 -15.770 6.010 1.00 39.88 98 LYS A O 1
ATOM 762 N N . THR A 1 99 ? 1.340 -13.794 5.254 1.00 40.00 99 THR A N 1
ATOM 763 C CA . THR A 1 99 ? 1.905 -14.303 3.996 1.00 40.00 99 THR A CA 1
ATOM 764 C C . THR A 1 99 ? 3.394 -13.967 3.933 1.00 40.00 99 THR A C 1
ATOM 766 O O . THR A 1 99 ? 3.883 -13.073 4.620 1.00 40.00 99 THR A O 1
ATOM 769 N N . ARG A 1 100 ? 4.154 -14.778 3.188 1.00 50.53 100 ARG A N 1
ATOM 770 C CA . ARG A 1 100 ? 5.620 -14.908 3.300 1.00 50.53 100 ARG A CA 1
ATOM 771 C C . ARG A 1 100 ? 6.438 -13.685 2.842 1.00 50.53 100 ARG A C 1
ATOM 773 O O . ARG A 1 100 ? 7.658 -13.761 2.918 1.00 50.53 100 ARG A O 1
ATOM 780 N N . GLN A 1 101 ? 5.803 -12.589 2.421 1.00 55.56 101 GLN A N 1
ATOM 781 C CA . GLN A 1 101 ? 6.477 -11.334 2.069 1.00 55.56 101 GLN A CA 1
ATOM 782 C C . GLN A 1 101 ? 5.498 -10.135 2.073 1.00 55.56 101 GLN A C 1
ATOM 784 O O . GLN A 1 101 ? 5.506 -9.315 1.161 1.00 55.56 101 GLN A O 1
ATOM 789 N N . ASP A 1 102 ? 4.606 -10.056 3.066 1.00 62.31 102 ASP A N 1
ATOM 790 C CA . ASP A 1 102 ? 3.642 -8.948 3.162 1.00 62.31 102 ASP A CA 1
ATOM 791 C C . ASP A 1 102 ? 4.222 -7.801 3.999 1.00 62.31 102 ASP A C 1
ATOM 793 O O . ASP A 1 102 ? 4.511 -7.981 5.186 1.00 62.31 102 ASP A O 1
ATOM 797 N N . VAL A 1 103 ? 4.347 -6.614 3.401 1.00 64.94 103 VAL A N 1
ATOM 798 C CA . VAL A 1 103 ? 4.637 -5.375 4.135 1.00 64.94 103 VAL A CA 1
ATOM 799 C C . VAL A 1 103 ? 3.312 -4.819 4.652 1.00 64.94 103 VAL A C 1
ATOM 801 O O . VAL A 1 103 ? 2.407 -4.507 3.877 1.00 64.94 103 VAL A O 1
ATOM 804 N N . VAL A 1 104 ? 3.165 -4.762 5.977 1.00 69.75 104 VAL A N 1
ATOM 805 C CA . VAL A 1 104 ? 1.921 -4.346 6.636 1.00 69.75 104 VAL A CA 1
ATOM 806 C C . VAL A 1 104 ? 2.086 -2.936 7.172 1.00 69.75 104 VAL A C 1
ATOM 808 O O . VAL A 1 104 ? 2.811 -2.726 8.141 1.00 69.75 104 VAL A O 1
ATOM 811 N N . PHE A 1 105 ? 1.339 -2.002 6.592 1.00 68.38 105 PHE A N 1
ATOM 812 C CA . PHE A 1 105 ? 1.261 -0.630 7.072 1.00 68.38 105 PHE A CA 1
ATOM 813 C C . PHE A 1 105 ? 0.053 -0.433 7.981 1.00 68.38 105 PHE A C 1
ATOM 815 O O . PHE A 1 105 ? -1.025 -0.984 7.742 1.00 68.38 105 PHE A O 1
ATOM 822 N N . VAL A 1 106 ? 0.236 0.370 9.025 1.00 71.69 106 VAL A N 1
ATOM 823 C CA . VAL A 1 106 ? -0.855 0.844 9.877 1.00 71.69 106 VAL A CA 1
ATOM 824 C C . VAL A 1 106 ? -1.259 2.221 9.368 1.00 71.69 106 VAL A C 1
ATOM 826 O O . VAL A 1 106 ? -0.407 3.091 9.218 1.00 71.69 106 VAL A O 1
ATOM 829 N N . ALA A 1 107 ? -2.543 2.405 9.066 1.00 73.50 107 ALA A N 1
ATOM 830 C CA . ALA A 1 107 ? -3.078 3.712 8.708 1.00 73.50 107 ALA A CA 1
ATOM 831 C C . ALA A 1 107 ? -3.519 4.444 9.978 1.00 73.50 107 ALA A C 1
ATOM 833 O O . ALA A 1 107 ? -4.228 3.873 10.811 1.00 73.50 107 ALA A O 1
ATOM 834 N N . GLU A 1 108 ? -3.120 5.704 10.109 1.00 74.56 108 GLU A N 1
ATOM 835 C CA . GLU A 1 108 ? -3.503 6.548 11.238 1.00 74.56 108 GLU A CA 1
ATOM 836 C C . GLU A 1 108 ? -4.748 7.377 10.879 1.00 74.56 108 GLU A C 1
ATOM 838 O O . GLU A 1 108 ? -4.827 7.910 9.764 1.00 74.56 108 GLU A O 1
ATOM 843 N N . PRO A 1 109 ? -5.747 7.468 11.778 1.00 78.25 109 PRO A N 1
ATOM 844 C CA . PRO A 1 109 ? -6.907 8.320 11.568 1.00 78.25 109 PRO A CA 1
ATOM 845 C C . PRO A 1 109 ? -6.562 9.787 11.845 1.00 78.25 109 PRO A C 1
ATOM 847 O O . PRO A 1 109 ? -6.011 10.127 12.890 1.00 78.25 109 PRO A O 1
ATOM 850 N N . ASP A 1 110 ? -6.955 10.673 10.934 1.00 79.69 110 ASP A N 1
ATOM 851 C CA . ASP A 1 110 ? -6.957 12.117 11.171 1.00 79.69 110 ASP A CA 1
ATOM 852 C C . ASP A 1 110 ? -8.132 12.529 12.090 1.00 79.69 110 ASP A C 1
ATOM 854 O O . ASP A 1 110 ? -9.074 11.772 12.333 1.00 79.69 110 ASP A O 1
ATOM 858 N N . SER A 1 111 ? -8.133 13.787 12.528 1.00 79.81 111 SER A N 1
ATOM 859 C CA . SER A 1 111 ? -9.205 14.495 13.242 1.00 79.81 111 SER A CA 1
ATOM 860 C C . SER A 1 111 ? -10.610 14.361 12.626 1.00 79.81 111 SER A C 1
ATOM 862 O O . SER A 1 111 ? -11.607 14.583 13.311 1.00 79.81 111 SER A O 1
ATOM 864 N N . LYS A 1 112 ? -10.705 13.987 11.343 1.00 79.12 112 LYS A N 1
ATOM 865 C CA . LYS A 1 112 ? -11.955 13.768 10.596 1.00 79.12 112 LYS A CA 1
ATOM 866 C C . LYS A 1 112 ? -12.302 12.289 10.367 1.00 79.12 112 LYS A C 1
ATOM 868 O O . LYS A 1 112 ? -13.178 12.009 9.555 1.00 79.12 112 LYS A O 1
ATOM 873 N N . ASN A 1 113 ? -11.624 11.349 11.034 1.00 75.94 113 ASN A N 1
ATOM 874 C CA . ASN A 1 113 ? -11.729 9.898 10.787 1.00 75.94 113 ASN A CA 1
ATOM 875 C C . ASN A 1 113 ? -11.393 9.491 9.340 1.00 75.94 113 ASN A C 1
ATOM 877 O O . ASN A 1 113 ? -11.904 8.501 8.813 1.00 75.94 113 ASN A O 1
ATOM 881 N N . ILE A 1 114 ? -10.533 10.273 8.687 1.00 82.69 114 ILE A N 1
ATOM 882 C CA . ILE A 1 114 ? -9.964 9.924 7.389 1.00 82.69 114 ILE A CA 1
ATOM 883 C C . ILE A 1 114 ? -8.668 9.180 7.676 1.00 82.69 114 ILE A C 1
ATOM 885 O O . ILE A 1 114 ? -7.765 9.729 8.304 1.00 82.69 114 ILE A O 1
ATOM 889 N N . TYR A 1 115 ? -8.587 7.938 7.225 1.00 83.56 115 TYR A N 1
ATOM 890 C CA . TYR A 1 115 ? -7.377 7.140 7.304 1.00 83.56 115 TYR A CA 1
ATOM 891 C C . TYR A 1 115 ? -6.516 7.463 6.096 1.00 83.56 115 TYR A C 1
ATOM 893 O O . TYR A 1 115 ? -6.967 7.327 4.954 1.00 83.56 115 TYR A O 1
ATOM 901 N N . ARG A 1 116 ? -5.279 7.889 6.348 1.00 83.25 116 ARG A N 1
ATOM 902 C CA . ARG A 1 116 ? -4.317 8.204 5.295 1.00 83.25 116 ARG A CA 1
ATOM 903 C C . ARG A 1 116 ? -3.107 7.292 5.403 1.00 83.25 116 ARG A C 1
ATOM 905 O O . ARG A 1 116 ? -2.524 7.132 6.470 1.00 83.25 116 ARG A O 1
ATOM 912 N N . LEU A 1 117 ? -2.733 6.714 4.273 1.00 85.19 117 LEU A N 1
ATOM 913 C CA . LEU A 1 117 ? -1.499 5.974 4.089 1.00 85.19 117 LEU A CA 1
ATOM 914 C C . LEU A 1 117 ? -0.708 6.659 2.985 1.00 85.19 117 LEU A C 1
ATOM 916 O O . LEU A 1 117 ? -1.128 6.665 1.833 1.00 85.19 117 LEU A O 1
ATOM 920 N N . GLU A 1 118 ? 0.442 7.203 3.342 1.00 84.25 118 GLU A N 1
ATOM 921 C CA . GLU A 1 118 ? 1.409 7.733 2.390 1.00 84.25 118 GLU A CA 1
ATOM 922 C C . GLU A 1 118 ? 2.572 6.754 2.277 1.00 84.25 118 GLU A C 1
ATOM 924 O O . GLU A 1 118 ? 3.002 6.164 3.276 1.00 84.25 118 GLU A O 1
ATOM 929 N N . LEU A 1 119 ? 3.013 6.516 1.050 1.00 85.19 119 LEU A N 1
ATOM 930 C CA . LEU A 1 119 ? 4.083 5.607 0.700 1.00 85.19 119 LEU A CA 1
ATOM 931 C C . LEU A 1 119 ? 5.099 6.367 -0.145 1.00 85.19 119 LEU A C 1
ATOM 933 O O . LEU A 1 119 ? 4.884 6.598 -1.337 1.00 85.19 119 LEU A O 1
ATOM 937 N N . ASP A 1 120 ? 6.207 6.691 0.505 1.00 85.19 120 ASP A N 1
ATOM 938 C CA . ASP A 1 120 ? 7.393 7.263 -0.109 1.00 85.19 120 ASP A CA 1
ATOM 939 C C . ASP A 1 120 ? 8.422 6.140 -0.368 1.00 85.19 120 ASP A C 1
ATOM 941 O O . ASP A 1 120 ? 8.869 5.476 0.583 1.00 85.19 120 ASP A O 1
ATOM 945 N N . PRO A 1 121 ? 8.783 5.865 -1.635 1.00 81.44 121 PRO A N 1
ATOM 946 C CA . PRO A 1 121 ? 9.779 4.851 -1.975 1.00 81.44 121 PRO A CA 1
ATOM 947 C C . PRO A 1 121 ? 11.189 5.168 -1.452 1.00 81.44 121 PRO A C 1
ATOM 949 O O . PRO A 1 121 ? 11.957 4.249 -1.165 1.00 81.44 121 PRO A O 1
ATOM 952 N N . SER A 1 122 ? 11.555 6.438 -1.318 1.00 79.81 122 SER A N 1
ATOM 953 C CA . SER A 1 122 ? 12.874 6.866 -0.851 1.00 79.81 122 SER A CA 1
ATOM 954 C C . SER A 1 122 ? 13.023 6.644 0.654 1.00 79.81 122 SER A C 1
ATOM 956 O O . SER A 1 122 ? 14.029 6.080 1.093 1.00 79.81 122 SER A O 1
ATOM 958 N N . GLU A 1 123 ? 12.005 6.996 1.445 1.00 81.56 123 GLU A N 1
ATOM 959 C CA . GLU A 1 123 ? 12.032 6.814 2.904 1.00 81.56 123 GLU A CA 1
ATOM 960 C C . GLU A 1 123 ? 11.864 5.350 3.320 1.00 81.56 123 GLU A C 1
ATOM 962 O O . GLU A 1 123 ? 12.534 4.870 4.238 1.00 81.56 123 GLU A O 1
ATOM 967 N N . ARG A 1 124 ? 10.980 4.611 2.639 1.00 76.25 124 ARG A N 1
ATOM 968 C CA . ARG A 1 124 ? 10.592 3.251 3.049 1.00 76.25 124 ARG A CA 1
ATOM 969 C C . ARG A 1 124 ? 11.330 2.140 2.316 1.00 76.25 124 ARG A C 1
ATOM 971 O O . ARG A 1 124 ? 10.960 0.975 2.435 1.00 76.25 124 ARG A O 1
ATOM 978 N N . LYS A 1 125 ? 12.414 2.459 1.605 1.00 75.31 125 LYS A N 1
ATOM 979 C CA . LYS A 1 125 ? 13.246 1.496 0.860 1.00 75.31 125 LYS A CA 1
ATOM 980 C C . LYS A 1 125 ? 13.680 0.280 1.695 1.00 75.31 125 LYS A C 1
ATOM 982 O O . LYS A 1 125 ? 13.741 -0.833 1.172 1.00 75.31 125 LYS A O 1
ATOM 987 N N . SER A 1 126 ? 13.963 0.478 2.984 1.00 74.06 126 SER A N 1
ATOM 988 C CA . SER A 1 126 ? 14.374 -0.585 3.914 1.00 74.06 126 SER A CA 1
ATOM 989 C C . SER A 1 126 ? 13.248 -1.566 4.254 1.00 74.06 126 SER A C 1
ATOM 991 O O . SER A 1 126 ? 13.520 -2.748 4.431 1.00 74.06 126 SER A O 1
ATOM 993 N N . GLU A 1 127 ? 11.992 -1.116 4.291 1.00 73.62 127 GLU A N 1
ATOM 994 C CA . GLU A 1 127 ? 10.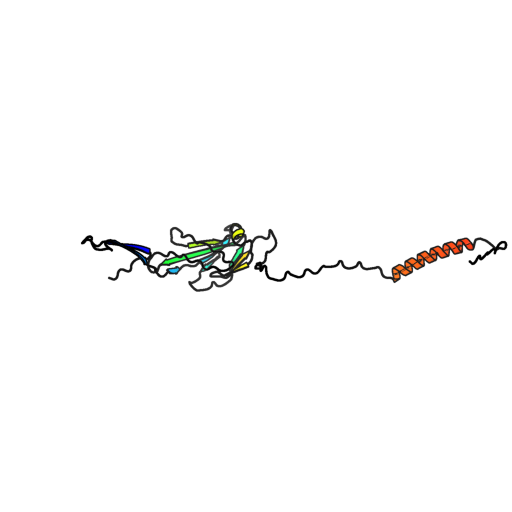829 -1.969 4.580 1.00 73.62 127 GLU A CA 1
ATOM 995 C C . GLU A 1 127 ? 10.519 -2.944 3.440 1.00 73.62 127 GLU A C 1
ATOM 997 O O . GLU A 1 127 ? 9.917 -3.995 3.659 1.00 73.62 127 GLU A O 1
ATOM 1002 N N . PHE A 1 128 ? 10.964 -2.608 2.227 1.00 71.25 128 PHE A N 1
ATOM 1003 C CA . PHE A 1 128 ? 10.845 -3.451 1.043 1.00 71.25 128 PHE A CA 1
ATOM 1004 C C . PHE A 1 128 ? 12.127 -4.229 0.732 1.00 71.25 128 PHE A C 1
ATOM 1006 O O . PHE A 1 128 ? 12.198 -4.832 -0.331 1.00 71.25 128 PHE A O 1
ATOM 1013 N N . ASP A 1 129 ? 13.161 -4.207 1.582 1.00 68.44 129 ASP A N 1
ATOM 1014 C CA . ASP A 1 129 ? 14.479 -4.800 1.282 1.00 68.44 129 ASP A CA 1
ATOM 1015 C C . ASP A 1 129 ? 15.069 -4.317 -0.068 1.00 68.44 129 ASP A C 1
ATOM 1017 O O . ASP A 1 129 ? 15.786 -5.048 -0.752 1.00 68.44 129 ASP A O 1
ATOM 1021 N N . SER A 1 130 ? 14.755 -3.083 -0.494 1.00 64.81 130 SER A N 1
ATOM 1022 C CA . SER A 1 130 ? 15.058 -2.553 -1.841 1.00 64.81 130 SER A CA 1
ATOM 1023 C C . SER A 1 130 ? 14.481 -3.376 -3.010 1.00 64.81 130 SER A C 1
ATOM 1025 O O . SER A 1 130 ? 14.936 -3.258 -4.150 1.00 64.81 130 SER A O 1
ATOM 1027 N N . ALA A 1 131 ? 13.471 -4.207 -2.753 1.00 64.56 131 ALA A N 1
ATOM 1028 C CA . ALA A 1 131 ? 12.843 -5.069 -3.739 1.00 64.56 131 ALA A CA 1
ATOM 1029 C C . ALA A 1 131 ? 11.910 -4.291 -4.675 1.00 64.56 131 ALA A C 1
ATOM 1031 O O . ALA A 1 131 ? 10.791 -3.907 -4.319 1.00 64.56 131 ALA A O 1
ATOM 1032 N N . ILE A 1 132 ? 12.356 -4.122 -5.916 1.00 74.31 132 ILE A N 1
ATOM 1033 C CA . ILE A 1 132 ? 11.555 -3.555 -7.003 1.00 74.31 132 ILE A CA 1
ATOM 1034 C C . ILE A 1 132 ? 10.533 -4.603 -7.457 1.00 74.31 132 ILE A C 1
ATOM 1036 O O . ILE A 1 132 ? 10.882 -5.757 -7.722 1.00 74.31 132 ILE A O 1
ATOM 1040 N N . GLY A 1 133 ? 9.264 -4.214 -7.575 1.00 74.88 133 GLY A N 1
ATOM 1041 C CA . GLY A 1 133 ? 8.219 -5.155 -7.960 1.00 74.88 133 GLY A CA 1
ATOM 1042 C C . GLY A 1 133 ? 6.821 -4.559 -8.053 1.00 74.88 133 GLY A C 1
ATOM 1043 O O . GLY A 1 133 ? 6.575 -3.397 -7.727 1.00 74.88 133 GLY A O 1
ATOM 1044 N N . THR A 1 134 ? 5.893 -5.393 -8.524 1.00 76.12 134 THR A N 1
ATOM 1045 C CA . THR A 1 134 ? 4.461 -5.090 -8.540 1.00 76.12 134 THR A CA 1
ATOM 1046 C C . THR A 1 134 ? 3.815 -5.645 -7.278 1.00 76.12 134 THR A C 1
ATOM 1048 O O . THR A 1 134 ? 3.750 -6.860 -7.084 1.00 76.12 134 THR A O 1
ATOM 1051 N N . TYR A 1 135 ? 3.308 -4.751 -6.441 1.00 75.12 135 TYR A N 1
ATOM 1052 C CA . TYR A 1 135 ? 2.586 -5.058 -5.219 1.00 75.12 135 TYR A CA 1
ATOM 1053 C C . TYR A 1 135 ? 1.085 -5.014 -5.495 1.00 75.12 135 TYR A C 1
ATOM 1055 O O . TYR A 1 135 ? 0.571 -4.086 -6.122 1.00 75.12 135 TYR A O 1
ATOM 1063 N N . LYS A 1 136 ? 0.374 -6.049 -5.041 1.00 71.12 136 LYS A N 1
ATOM 1064 C CA . LYS A 1 136 ? -1.080 -6.140 -5.189 1.00 71.12 136 LYS A CA 1
ATOM 1065 C C . LYS A 1 136 ? -1.751 -5.587 -3.947 1.00 71.12 136 LYS A C 1
ATOM 1067 O O . LYS A 1 136 ? -1.717 -6.210 -2.890 1.00 71.12 136 LYS A O 1
ATOM 1072 N N . LEU A 1 137 ? -2.376 -4.432 -4.106 1.00 69.38 137 LEU A N 1
ATOM 1073 C CA . LEU A 1 137 ? -3.275 -3.831 -3.129 1.00 69.38 137 LEU A CA 1
ATOM 1074 C C . LEU A 1 137 ? -4.703 -3.862 -3.711 1.00 69.38 137 LEU A C 1
ATOM 1076 O O . LEU A 1 137 ? -5.054 -4.748 -4.493 1.00 69.38 137 LEU A O 1
ATOM 1080 N N . ILE A 1 138 ? -5.529 -2.871 -3.370 1.00 67.38 138 ILE A N 1
ATOM 1081 C CA . ILE A 1 138 ? -6.813 -2.573 -4.041 1.00 67.38 138 ILE A CA 1
ATOM 1082 C C . ILE A 1 138 ? -6.589 -2.235 -5.541 1.00 67.38 138 ILE A C 1
ATOM 1084 O O . ILE A 1 138 ? -7.505 -2.311 -6.365 1.00 67.38 138 ILE A O 1
ATOM 1088 N N . ALA A 1 139 ? -5.341 -1.922 -5.904 1.00 69.38 139 ALA A N 1
ATOM 1089 C CA . ALA A 1 139 ? -4.841 -1.723 -7.256 1.00 69.38 139 ALA A CA 1
ATOM 1090 C C . ALA A 1 139 ? -3.473 -2.403 -7.441 1.00 69.38 139 ALA A C 1
ATOM 1092 O O . ALA A 1 139 ? -2.811 -2.762 -6.463 1.00 69.38 139 ALA A O 1
ATOM 1093 N N . ASP A 1 140 ? -3.036 -2.529 -8.693 1.00 75.62 140 ASP A N 1
ATOM 1094 C CA . ASP A 1 140 ? -1.665 -2.928 -9.006 1.00 75.62 140 ASP A CA 1
ATOM 1095 C C . ASP A 1 140 ? -0.740 -1.710 -8.829 1.00 75.62 140 ASP A C 1
ATOM 1097 O O . ASP A 1 140 ? -0.845 -0.727 -9.570 1.00 75.62 140 ASP A O 1
ATOM 1101 N N . LEU A 1 141 ? 0.144 -1.763 -7.830 1.00 77.06 141 LEU A N 1
ATOM 1102 C CA . LEU A 1 141 ? 1.120 -0.720 -7.517 1.00 77.06 141 LEU A CA 1
ATOM 1103 C C . LEU A 1 141 ? 2.518 -1.179 -7.940 1.00 77.06 141 LEU A C 1
ATOM 1105 O O . LEU A 1 141 ? 3.009 -2.209 -7.488 1.00 77.06 141 LEU A O 1
ATOM 1109 N N . VAL A 1 142 ? 3.175 -0.416 -8.802 1.00 82.12 142 VAL A N 1
ATOM 1110 C CA . VAL A 1 142 ? 4.544 -0.667 -9.255 1.00 82.12 142 VAL A CA 1
ATOM 1111 C C . VAL A 1 142 ? 5.474 0.258 -8.485 1.00 82.12 142 VAL A C 1
ATOM 1113 O O . VAL A 1 142 ? 5.436 1.466 -8.699 1.00 82.12 142 VAL A O 1
ATOM 1116 N N . ILE A 1 143 ? 6.305 -0.301 -7.606 1.00 82.38 143 ILE A N 1
ATOM 1117 C CA . ILE A 1 143 ? 7.289 0.470 -6.835 1.00 82.38 143 ILE A CA 1
ATOM 1118 C C . ILE A 1 143 ? 8.642 0.381 -7.534 1.00 82.38 143 ILE A C 1
ATOM 1120 O O . ILE A 1 143 ? 9.105 -0.719 -7.855 1.00 82.38 143 ILE A O 1
ATOM 1124 N N . LYS A 1 144 ? 9.278 1.531 -7.755 1.00 81.25 144 LYS A N 1
ATOM 1125 C CA . LYS A 1 144 ? 10.630 1.657 -8.302 1.00 81.25 144 LYS A CA 1
ATOM 1126 C C . LYS A 1 144 ? 11.507 2.424 -7.320 1.00 81.25 144 LYS A C 1
ATOM 1128 O O . LYS A 1 144 ? 11.125 3.486 -6.848 1.00 81.25 144 LYS A O 1
ATOM 1133 N N . PHE A 1 145 ? 12.694 1.895 -7.049 1.00 78.25 145 PHE A N 1
ATOM 1134 C CA . PHE A 1 145 ? 13.701 2.571 -6.234 1.00 78.25 145 PHE A CA 1
ATOM 1135 C C . PHE A 1 145 ? 14.794 3.154 -7.138 1.00 78.25 145 PHE A C 1
ATOM 1137 O O . PHE A 1 145 ? 15.061 2.572 -8.194 1.00 78.25 145 PHE A O 1
ATOM 1144 N N . PRO A 1 146 ? 15.439 4.264 -6.740 1.00 67.50 146 PRO A N 1
ATOM 1145 C CA . PRO A 1 146 ? 16.569 4.808 -7.478 1.00 67.50 146 PRO A CA 1
ATOM 1146 C C . PRO A 1 146 ? 17.720 3.789 -7.463 1.00 67.50 146 PRO A C 1
ATOM 1148 O O . PRO A 1 146 ? 18.095 3.262 -6.405 1.00 67.50 146 PRO A O 1
ATOM 1151 N N . GLU A 1 147 ? 18.216 3.466 -8.663 1.00 63.34 147 GLU A N 1
ATOM 1152 C CA . GLU A 1 147 ? 19.318 2.533 -8.917 1.00 63.34 147 GLU A CA 1
ATOM 1153 C C . GLU A 1 147 ? 20.629 3.102 -8.365 1.00 63.34 147 GLU A C 1
ATOM 1155 O O . GLU A 1 147 ? 21.389 3.736 -9.089 1.00 63.34 147 GLU A O 1
ATOM 1160 N N . GLU A 1 148 ? 20.918 2.865 -7.088 1.00 55.34 148 GLU A N 1
ATOM 1161 C CA . GLU A 1 148 ? 22.295 2.988 -6.586 1.00 55.34 148 GLU A CA 1
ATOM 1162 C C . GLU A 1 148 ? 22.945 1.653 -6.232 1.00 55.34 148 GLU A C 1
ATOM 1164 O O . GLU A 1 148 ? 24.139 1.630 -5.996 1.00 55.34 148 GLU A O 1
ATOM 1169 N N . ASP A 1 149 ? 22.241 0.524 -6.315 1.00 48.38 149 ASP A N 1
ATOM 1170 C CA . ASP A 1 149 ? 22.888 -0.788 -6.350 1.00 48.38 149 ASP A CA 1
ATOM 1171 C C . ASP A 1 149 ? 21.950 -1.812 -6.995 1.00 48.38 149 ASP A C 1
ATOM 1173 O O . ASP A 1 149 ? 20.770 -1.873 -6.659 1.00 48.38 149 ASP A O 1
ATOM 1177 N N . CYS A 1 150 ? 22.504 -2.554 -7.958 1.00 42.97 150 CYS A N 1
ATOM 1178 C CA . CYS A 1 150 ? 21.998 -3.711 -8.708 1.00 42.97 150 CYS A CA 1
ATOM 1179 C C . CYS A 1 150 ? 20.554 -4.185 -8.413 1.00 42.97 150 CYS A C 1
ATOM 1181 O O . CYS A 1 150 ? 20.228 -4.460 -7.257 1.00 42.97 150 CYS A O 1
ATOM 1183 N N . PRO A 1 151 ? 19.720 -4.465 -9.441 1.00 42.31 151 PRO A N 1
ATOM 1184 C CA . PRO A 1 151 ? 18.384 -5.008 -9.230 1.00 42.31 151 PRO A CA 1
ATOM 1185 C C . PRO A 1 151 ? 18.493 -6.362 -8.528 1.00 42.31 151 PRO A C 1
ATOM 1187 O O . PRO A 1 151 ? 18.751 -7.395 -9.150 1.00 42.31 151 PRO A O 1
ATOM 1190 N N . THR A 1 152 ? 18.250 -6.374 -7.219 1.00 48.41 152 THR A N 1
ATOM 1191 C CA . THR A 1 152 ? 17.918 -7.607 -6.517 1.00 48.41 152 THR A CA 1
ATOM 1192 C C . THR A 1 152 ? 16.474 -7.886 -6.894 1.00 48.41 152 THR A C 1
ATOM 1194 O O . THR A 1 152 ? 15.534 -7.565 -6.171 1.00 48.41 152 THR A O 1
ATOM 1197 N N . LEU A 1 153 ? 16.294 -8.413 -8.111 1.00 49.53 153 LEU A N 1
ATOM 1198 C CA . LEU A 1 153 ? 15.056 -9.055 -8.526 1.00 49.53 153 LEU A CA 1
ATOM 1199 C C . LEU A 1 153 ? 14.661 -9.968 -7.370 1.00 49.53 153 LEU A C 1
ATOM 1201 O O . LEU A 1 153 ? 15.540 -10.650 -6.839 1.00 49.53 153 LEU A O 1
ATOM 1205 N N . ILE A 1 154 ? 13.390 -9.928 -6.958 1.00 50.94 154 ILE A N 1
ATOM 1206 C CA . ILE A 1 154 ? 12.806 -10.763 -5.900 1.00 50.94 154 ILE A CA 1
ATOM 1207 C C . ILE A 1 154 ? 13.016 -12.236 -6.271 1.00 50.94 154 ILE A C 1
ATOM 1209 O O . ILE A 1 154 ? 12.129 -12.940 -6.747 1.00 50.94 154 ILE A O 1
ATOM 1213 N N . GLN A 1 155 ? 14.231 -12.726 -6.091 1.00 48.47 155 GLN A N 1
ATOM 1214 C CA . GLN A 1 155 ? 14.541 -14.121 -6.062 1.00 48.47 155 GLN A CA 1
ATOM 1215 C C . GLN A 1 155 ? 14.222 -14.469 -4.629 1.00 48.47 155 GLN A C 1
ATOM 1217 O O . GLN A 1 155 ? 15.017 -14.218 -3.724 1.00 48.47 155 GLN A O 1
ATOM 1222 N N . SER A 1 156 ? 13.020 -15.013 -4.419 1.00 49.03 156 SER A N 1
ATOM 1223 C CA . SER A 1 156 ? 12.736 -15.806 -3.230 1.00 49.03 156 SER A CA 1
ATOM 1224 C C . SER A 1 156 ? 13.998 -16.619 -2.973 1.00 49.03 156 SER A C 1
ATOM 1226 O O . SER A 1 156 ? 14.379 -17.421 -3.836 1.00 49.03 156 SER A O 1
ATOM 1228 N N . LYS A 1 157 ? 14.715 -16.323 -1.886 1.00 53.03 157 LYS A N 1
ATOM 1229 C CA . LYS A 1 157 ? 15.979 -16.973 -1.546 1.00 53.03 157 LYS A CA 1
ATOM 1230 C C . LYS A 1 157 ? 15.636 -18.393 -1.113 1.00 53.03 157 LYS A C 1
ATOM 1232 O O . LYS A 1 157 ? 15.662 -18.741 0.060 1.00 53.03 157 LYS A O 1
ATOM 1237 N N . ASN A 1 158 ? 15.208 -19.200 -2.076 1.00 56.50 158 ASN A N 1
ATOM 1238 C CA . ASN A 1 158 ? 14.967 -20.612 -1.930 1.00 56.50 158 ASN A CA 1
ATOM 1239 C C . ASN A 1 158 ? 16.352 -21.221 -1.782 1.00 56.50 158 ASN A C 1
ATOM 1241 O O . ASN A 1 158 ? 17.033 -21.509 -2.763 1.00 56.50 158 ASN A O 1
ATOM 1245 N N . LEU A 1 159 ? 16.769 -21.379 -0.525 1.00 61.28 159 LEU A N 1
ATOM 1246 C CA . LEU A 1 159 ? 18.032 -22.001 -0.124 1.00 61.28 159 LEU A CA 1
ATOM 1247 C C . LEU A 1 159 ? 18.199 -23.423 -0.693 1.00 61.28 159 LEU A C 1
ATOM 1249 O O . LEU A 1 159 ? 19.295 -23.971 -0.651 1.00 61.28 159 LEU A O 1
ATOM 1253 N N . PHE A 1 160 ? 17.116 -24.003 -1.220 1.00 66.69 160 PHE A N 1
ATOM 1254 C CA . PHE A 1 160 ? 17.030 -25.367 -1.729 1.00 66.69 160 PHE A CA 1
ATOM 1255 C C . PHE A 1 160 ? 16.944 -25.472 -3.256 1.00 66.69 160 PHE A C 1
ATOM 1257 O O . PHE A 1 160 ? 16.768 -26.575 -3.767 1.00 66.69 160 PHE A O 1
ATOM 1264 N N . ASN A 1 161 ? 17.078 -24.368 -3.996 1.00 75.25 161 ASN A N 1
ATOM 1265 C CA . ASN A 1 161 ? 17.191 -24.463 -5.448 1.00 75.25 161 ASN A CA 1
ATOM 1266 C C . ASN A 1 161 ? 18.640 -24.786 -5.842 1.00 75.25 161 ASN A C 1
ATOM 1268 O O . ASN A 1 161 ? 19.570 -24.231 -5.246 1.00 75.25 161 ASN A O 1
ATOM 1272 N N . PRO A 1 162 ? 18.854 -25.664 -6.840 1.00 75.06 162 PRO A N 1
ATOM 1273 C CA . PRO A 1 162 ? 20.187 -25.895 -7.374 1.00 75.06 162 PRO A CA 1
ATOM 1274 C C . PRO A 1 162 ? 20.760 -24.559 -7.856 1.00 75.06 162 PRO A C 1
ATOM 1276 O O . PRO A 1 162 ? 20.079 -23.783 -8.532 1.00 75.06 162 PRO A O 1
ATOM 1279 N N . LYS A 1 163 ? 21.995 -24.261 -7.441 1.00 79.25 163 LYS A N 1
ATOM 1280 C CA . LYS A 1 163 ? 22.699 -23.046 -7.868 1.00 79.25 163 LYS A CA 1
ATOM 1281 C C . LYS A 1 163 ? 22.839 -23.070 -9.389 1.00 79.25 163 LYS A C 1
ATOM 1283 O O . LYS A 1 163 ? 23.019 -24.137 -9.966 1.00 79.25 163 LYS A O 1
ATOM 1288 N N . GLN A 1 164 ? 22.757 -21.903 -10.020 1.00 78.38 164 GLN A N 1
ATOM 1289 C CA . GLN A 1 164 ? 22.956 -21.790 -11.461 1.00 78.38 164 GLN A CA 1
ATOM 1290 C C . GLN A 1 164 ? 24.364 -22.272 -11.836 1.00 78.38 164 GLN A C 1
ATOM 1292 O O . GLN A 1 164 ? 25.345 -21.853 -11.217 1.00 78.38 164 GLN A O 1
ATOM 1297 N N . ASP A 1 165 ? 24.451 -23.127 -12.855 1.00 82.00 165 ASP A N 1
ATOM 1298 C CA . ASP A 1 165 ? 25.729 -23.563 -13.408 1.00 82.00 165 ASP A CA 1
ATOM 1299 C C . ASP A 1 165 ? 26.439 -22.367 -14.050 1.00 82.00 165 ASP A C 1
ATOM 1301 O O . ASP A 1 165 ? 25.901 -21.705 -14.940 1.00 82.00 165 ASP A O 1
ATOM 1305 N N . ILE A 1 166 ? 27.649 -22.069 -13.575 1.00 81.25 166 ILE A N 1
ATOM 1306 C CA . ILE A 1 166 ? 28.491 -20.996 -14.106 1.00 81.25 166 ILE A CA 1
ATOM 1307 C C . ILE A 1 166 ? 29.347 -21.599 -15.227 1.00 81.25 166 ILE A C 1
ATOM 1309 O O . ILE A 1 166 ? 30.273 -22.360 -14.924 1.00 81.25 166 ILE A O 1
ATOM 1313 N N . PRO A 1 167 ? 29.091 -21.289 -16.513 1.00 83.88 167 PRO A N 1
ATOM 1314 C CA . PRO A 1 167 ? 30.004 -21.688 -17.568 1.00 83.88 167 PRO A CA 1
ATOM 1315 C C . PRO A 1 167 ? 31.288 -20.871 -17.424 1.00 83.88 167 PRO A C 1
ATOM 1317 O O . PRO A 1 167 ? 31.259 -19.640 -17.380 1.00 83.88 167 PRO A O 1
ATOM 1320 N N . HIS A 1 168 ? 32.434 -21.542 -17.357 1.00 80.75 168 HIS A N 1
ATOM 1321 C CA . HIS A 1 168 ? 33.696 -20.837 -17.527 1.00 80.75 168 HIS A CA 1
ATOM 1322 C C . HIS A 1 168 ? 33.763 -20.356 -18.983 1.00 80.75 168 HIS A C 1
ATOM 1324 O O . HIS A 1 168 ? 33.696 -21.150 -19.920 1.00 80.75 168 HIS A O 1
ATOM 1330 N N . LEU A 1 169 ? 33.872 -19.046 -19.196 1.00 85.38 169 LEU A N 1
ATOM 1331 C CA . LEU A 1 169 ? 34.172 -18.520 -20.521 1.00 85.38 169 LEU A CA 1
ATOM 1332 C C . LEU A 1 169 ? 35.682 -18.626 -20.718 1.00 85.38 169 LEU A C 1
ATOM 1334 O O . LEU A 1 169 ? 36.452 -17.841 -20.160 1.00 85.38 169 LEU A O 1
ATOM 1338 N N . PHE A 1 170 ? 36.121 -19.632 -21.471 1.00 87.06 170 PHE A N 1
ATOM 1339 C CA . PHE A 1 170 ? 37.512 -19.672 -21.898 1.00 87.06 170 PHE A CA 1
ATOM 1340 C C . PHE A 1 170 ? 37.809 -18.473 -22.794 1.00 87.06 170 PHE A C 1
ATOM 1342 O O . PHE A 1 170 ? 36.974 -18.051 -23.593 1.00 87.06 170 PHE A O 1
ATOM 1349 N N . ARG A 1 171 ? 39.023 -17.933 -22.667 1.00 85.75 171 ARG A N 1
ATOM 1350 C CA . ARG A 1 171 ? 39.513 -16.930 -23.611 1.00 85.75 171 ARG A CA 1
ATOM 1351 C C . ARG A 1 171 ? 39.545 -17.555 -24.998 1.00 85.75 171 ARG A C 1
ATOM 1353 O O . ARG A 1 171 ? 40.062 -18.661 -25.160 1.00 85.75 171 ARG A O 1
ATOM 1360 N N . GLU A 1 172 ? 39.010 -16.843 -25.980 1.00 85.00 172 GLU A N 1
ATOM 1361 C CA . GLU A 1 172 ? 39.128 -17.269 -27.367 1.00 85.00 172 GLU A CA 1
ATOM 1362 C C . GLU A 1 172 ? 40.616 -17.365 -27.742 1.00 85.00 172 GLU A C 1
ATOM 1364 O O . GLU A 1 172 ? 41.401 -16.478 -27.384 1.00 85.00 172 GLU A O 1
ATOM 1369 N N . PRO A 1 173 ? 41.043 -18.447 -28.414 1.00 86.25 173 PRO A N 1
ATOM 1370 C CA . PRO A 1 173 ? 42.424 -18.581 -28.840 1.00 86.25 173 PRO A CA 1
ATOM 1371 C C . PRO A 1 173 ? 42.758 -17.476 -29.842 1.00 86.25 173 PRO A C 1
ATOM 1373 O O . PRO A 1 173 ? 42.016 -17.239 -30.796 1.00 86.25 173 PRO A O 1
ATOM 1376 N N . GLU A 1 174 ? 43.900 -16.820 -29.648 1.00 86.44 174 GLU A N 1
ATOM 1377 C CA . GLU A 1 174 ? 44.356 -15.777 -30.562 1.00 86.44 174 GLU A CA 1
ATOM 1378 C C . GLU A 1 174 ? 44.463 -16.310 -31.998 1.00 86.44 174 GLU A C 1
ATOM 1380 O O . GLU A 1 174 ? 44.961 -17.416 -32.256 1.00 86.44 174 GLU A O 1
ATOM 1385 N N . LYS A 1 175 ? 43.994 -15.506 -32.958 1.00 85.62 175 LYS A N 1
ATOM 1386 C CA . LYS A 1 175 ? 44.014 -15.875 -34.372 1.00 85.62 175 LYS A CA 1
ATOM 1387 C C . LYS A 1 175 ? 45.459 -15.964 -34.858 1.00 85.62 175 LYS A C 1
ATOM 1389 O O . LYS A 1 175 ? 46.154 -14.957 -34.971 1.00 85.62 175 LYS A O 1
ATOM 1394 N N . ARG A 1 176 ? 45.901 -17.177 -35.194 1.00 86.50 176 ARG A N 1
ATOM 1395 C CA . ARG A 1 176 ? 47.232 -17.401 -35.771 1.00 86.50 176 ARG A CA 1
ATOM 1396 C C . ARG A 1 176 ? 47.327 -16.770 -37.169 1.00 86.50 176 ARG A C 1
ATOM 1398 O O . ARG A 1 176 ? 46.338 -16.796 -37.911 1.00 86.50 176 ARG A O 1
ATOM 1405 N N . PRO A 1 177 ? 48.495 -16.226 -37.557 1.00 85.38 177 PRO A N 1
ATOM 1406 C CA . PRO A 1 177 ? 48.699 -15.733 -38.911 1.00 85.38 177 PRO A CA 1
ATOM 1407 C C . PRO A 1 177 ? 48.582 -16.883 -39.929 1.00 85.38 177 PRO A C 1
ATOM 1409 O O . PRO A 1 177 ? 48.862 -18.036 -39.591 1.00 85.38 177 PRO A O 1
ATOM 1412 N N . PRO A 1 178 ? 48.189 -16.602 -41.184 1.00 88.44 178 PRO A N 1
ATOM 1413 C CA . PRO A 1 178 ? 48.090 -17.626 -42.218 1.00 88.44 178 PRO A CA 1
ATOM 1414 C C . PRO A 1 178 ? 49.432 -18.328 -42.457 1.00 88.44 178 PRO A C 1
ATOM 1416 O O . PRO A 1 178 ? 50.460 -17.669 -42.625 1.00 88.44 178 PRO A O 1
ATOM 1419 N N . ASN A 1 179 ? 49.413 -19.662 -42.560 1.00 84.69 179 ASN A N 1
ATOM 1420 C CA . ASN A 1 179 ? 50.619 -20.476 -42.769 1.00 84.69 179 ASN A CA 1
ATOM 1421 C C . ASN A 1 179 ? 51.434 -20.030 -43.991 1.00 84.69 179 ASN A C 1
ATOM 1423 O O . ASN A 1 179 ? 52.658 -20.043 -43.946 1.00 84.69 179 ASN A O 1
ATOM 1427 N N . VAL A 1 180 ? 50.762 -19.555 -45.045 1.00 89.50 180 VAL A N 1
ATOM 1428 C CA . VAL A 1 180 ? 51.408 -19.051 -46.267 1.00 89.50 180 VAL A CA 1
ATOM 1429 C C . VAL A 1 180 ? 52.373 -17.903 -45.958 1.00 89.50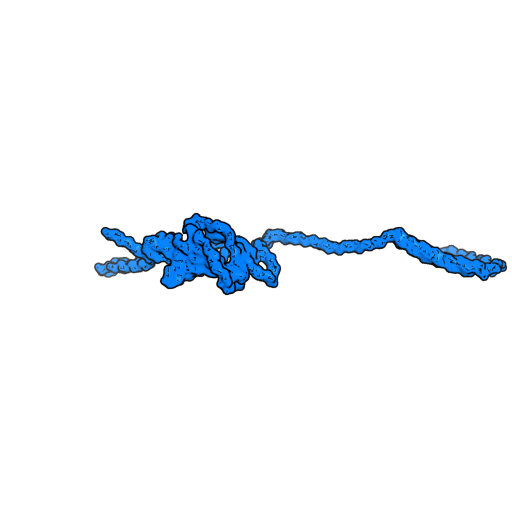 180 VAL A C 1
ATOM 1431 O O . VAL A 1 180 ? 53.486 -17.885 -46.481 1.00 89.50 180 VAL A O 1
ATOM 1434 N N . VAL A 1 181 ? 51.987 -16.983 -45.065 1.00 87.56 181 VAL A N 1
ATOM 1435 C CA . VAL A 1 181 ? 52.834 -15.851 -44.658 1.00 87.56 181 VAL A CA 1
ATOM 1436 C C . VAL A 1 181 ? 54.050 -16.359 -43.885 1.00 87.56 181 VAL A C 1
ATOM 1438 O O . VAL A 1 181 ? 55.172 -15.955 -44.166 1.00 87.56 181 VAL A O 1
ATOM 1441 N N . SER A 1 182 ? 53.860 -17.306 -42.963 1.00 89.56 182 SER A N 1
ATOM 1442 C CA . SER A 1 182 ? 54.975 -17.888 -42.208 1.00 89.56 182 SER A CA 1
ATOM 1443 C C . SER A 1 182 ? 55.966 -18.624 -43.116 1.00 89.56 182 SER A C 1
ATOM 1445 O O . SER A 1 182 ? 57.165 -18.367 -43.040 1.00 89.56 182 SER A O 1
ATOM 1447 N N . THR A 1 183 ? 55.488 -19.481 -44.022 1.00 88.88 183 THR A N 1
ATOM 1448 C CA . THR A 1 183 ? 56.352 -20.284 -44.900 1.00 88.88 183 THR A CA 1
ATOM 1449 C C . THR A 1 183 ? 57.127 -19.425 -45.896 1.00 88.88 183 THR A C 1
ATOM 1451 O O . THR A 1 183 ? 58.310 -19.672 -46.124 1.00 88.88 183 THR A O 1
ATOM 1454 N N . THR A 1 184 ? 56.493 -18.394 -46.463 1.00 89.50 184 THR A N 1
ATOM 1455 C CA . THR A 1 184 ? 57.162 -17.456 -47.381 1.00 89.50 184 THR A CA 1
ATOM 1456 C C . THR A 1 184 ? 58.257 -16.660 -46.677 1.00 89.50 184 THR A C 1
ATOM 1458 O O . THR A 1 184 ? 59.365 -16.573 -47.204 1.00 89.50 184 THR A O 1
ATOM 1461 N N . PHE A 1 185 ? 58.008 -16.168 -45.459 1.00 89.12 185 PHE A N 1
ATOM 1462 C CA . PHE A 1 185 ? 59.043 -15.520 -44.647 1.00 89.12 185 PHE A CA 1
ATOM 1463 C C . PHE A 1 185 ? 60.200 -16.469 -44.311 1.00 89.12 185 PHE A C 1
ATOM 1465 O O . PHE A 1 185 ? 61.363 -16.093 -44.456 1.00 89.12 185 PHE A O 1
ATOM 1472 N N . THR A 1 186 ? 59.918 -17.713 -43.912 1.00 87.81 186 THR A N 1
ATOM 1473 C CA . THR A 1 186 ? 60.971 -18.699 -43.619 1.00 87.81 186 THR A CA 1
ATOM 1474 C C . THR A 1 186 ? 61.801 -19.034 -44.861 1.00 87.81 186 THR A C 1
ATOM 1476 O O . THR A 1 186 ? 63.029 -19.085 -44.776 1.00 87.81 186 THR A O 1
ATOM 1479 N N . ALA A 1 187 ? 61.164 -19.208 -46.022 1.00 89.12 187 ALA A N 1
ATOM 1480 C CA . ALA A 1 187 ? 61.853 -19.457 -47.287 1.00 89.12 187 ALA A CA 1
ATOM 1481 C C . ALA A 1 187 ? 62.722 -18.266 -47.712 1.00 89.12 187 ALA A C 1
ATOM 1483 O O . ALA A 1 187 ? 63.851 -18.473 -48.147 1.00 89.12 187 ALA A O 1
ATOM 1484 N N . LEU A 1 188 ? 62.246 -17.029 -47.526 1.00 87.44 188 LEU A N 1
ATOM 1485 C CA . LEU A 1 188 ? 63.013 -15.815 -47.817 1.00 87.44 188 LEU A CA 1
ATOM 1486 C C . LEU A 1 188 ? 64.285 -15.734 -46.958 1.00 87.44 188 LEU A C 1
ATOM 1488 O O . LEU A 1 188 ? 65.375 -15.496 -47.477 1.00 87.44 188 LEU A O 1
ATOM 1492 N N . VAL A 1 189 ? 64.172 -15.986 -45.651 1.00 86.56 189 VAL A N 1
ATOM 1493 C CA . VAL A 1 189 ? 65.322 -15.981 -44.730 1.00 86.56 189 VAL A CA 1
ATOM 1494 C C . VAL A 1 189 ? 66.317 -17.093 -45.079 1.00 86.56 189 VAL A C 1
ATOM 1496 O O . VAL A 1 189 ? 67.528 -16.859 -45.093 1.00 86.56 189 VAL A O 1
ATOM 1499 N N . LEU A 1 190 ? 65.830 -18.293 -45.411 1.00 83.75 190 LEU A N 1
ATOM 1500 C CA . LEU A 1 190 ? 66.677 -19.391 -45.885 1.00 83.75 190 LEU A CA 1
ATOM 1501 C C . LEU A 1 190 ? 67.361 -19.049 -47.211 1.00 83.75 190 LEU A C 1
ATOM 1503 O O . LEU A 1 190 ? 68.553 -19.308 -47.352 1.00 83.75 190 LEU A O 1
ATOM 1507 N N . TRP A 1 191 ? 66.651 -18.421 -48.149 1.00 83.81 191 TRP A N 1
ATOM 1508 C CA . TRP A 1 191 ? 67.199 -18.001 -49.436 1.00 83.81 191 TRP A CA 1
ATOM 1509 C C . TRP A 1 191 ? 68.334 -17.000 -49.262 1.00 83.81 191 TRP A C 1
ATOM 1511 O O . TRP A 1 191 ? 69.380 -17.150 -49.888 1.00 83.81 191 TRP A O 1
ATOM 1521 N N . ILE A 1 192 ? 68.176 -16.019 -48.370 1.00 83.00 192 ILE A N 1
ATOM 1522 C CA . ILE A 1 192 ? 69.234 -15.061 -48.029 1.00 83.00 192 ILE A CA 1
ATOM 1523 C C . ILE A 1 192 ? 70.442 -15.800 -47.435 1.00 83.00 192 ILE A C 1
ATOM 1525 O O . ILE A 1 192 ? 71.569 -15.599 -47.884 1.00 83.00 192 ILE A O 1
ATOM 1529 N N . LYS A 1 193 ? 70.225 -16.718 -46.485 1.00 76.44 193 LYS A N 1
ATOM 1530 C CA . LYS A 1 193 ? 71.305 -17.488 -45.843 1.00 76.44 193 LYS A CA 1
ATOM 1531 C C . LYS A 1 193 ? 72.051 -18.412 -46.818 1.00 76.44 193 LYS A C 1
ATOM 1533 O O . LYS A 1 193 ? 73.271 -18.540 -46.727 1.00 76.44 193 LYS A O 1
ATOM 1538 N N . VAL A 1 194 ? 71.339 -19.037 -47.755 1.00 78.12 194 VAL A N 1
ATOM 1539 C CA . VAL A 1 194 ? 71.919 -19.860 -48.830 1.00 78.12 194 VAL A CA 1
ATOM 1540 C C . VAL A 1 194 ? 72.660 -18.981 -49.841 1.00 78.12 194 VAL A C 1
ATOM 1542 O O . VAL A 1 194 ? 73.795 -19.290 -50.194 1.00 78.12 194 VAL A O 1
ATOM 1545 N N . SER A 1 195 ? 72.080 -17.847 -50.240 1.00 69.38 195 SER A N 1
ATOM 1546 C CA . SER A 1 195 ? 72.686 -16.907 -51.195 1.00 69.38 195 SER A CA 1
ATOM 1547 C C . SER A 1 195 ? 73.982 -16.285 -50.666 1.00 69.38 195 SER A C 1
ATOM 1549 O O . SER A 1 195 ? 74.952 -16.168 -51.415 1.00 69.38 195 SER A O 1
ATOM 1551 N N . ILE A 1 196 ? 74.047 -15.951 -49.372 1.00 69.81 196 ILE A N 1
ATOM 1552 C CA . ILE A 1 196 ? 75.275 -15.472 -48.714 1.00 69.81 196 ILE A CA 1
ATOM 1553 C C . ILE A 1 196 ? 76.356 -16.570 -48.710 1.00 69.81 196 ILE A C 1
ATOM 1555 O O . ILE A 1 196 ? 77.507 -16.296 -49.048 1.00 69.81 196 ILE A O 1
ATOM 1559 N N . ASN A 1 197 ? 75.999 -17.824 -48.400 1.00 66.94 197 ASN A N 1
ATOM 1560 C CA . ASN A 1 197 ? 76.946 -18.951 -48.397 1.00 66.94 197 ASN A CA 1
ATOM 1561 C C . ASN A 1 197 ? 77.481 -19.305 -49.796 1.00 66.94 197 ASN A C 1
ATOM 1563 O O . ASN A 1 197 ? 78.654 -19.654 -49.935 1.00 66.94 197 ASN A O 1
ATOM 1567 N N . ILE A 1 198 ? 76.645 -19.218 -50.836 1.00 59.56 198 ILE A N 1
ATOM 1568 C CA . ILE A 1 198 ? 77.059 -19.468 -52.226 1.00 59.56 198 ILE A CA 1
ATOM 1569 C C . ILE A 1 198 ? 77.978 -18.346 -52.716 1.00 59.56 198 ILE A C 1
ATOM 1571 O O . ILE A 1 198 ? 79.040 -18.638 -53.260 1.00 59.56 198 ILE A O 1
ATOM 1575 N N . SER A 1 199 ? 77.633 -17.082 -52.442 1.00 56.69 199 SER A N 1
ATOM 1576 C CA . SER A 1 199 ? 78.430 -15.922 -52.869 1.00 56.69 199 SER A CA 1
ATOM 1577 C C . SER A 1 199 ? 79.841 -15.921 -52.267 1.00 56.69 199 SER A C 1
ATOM 1579 O O . SER A 1 199 ? 80.796 -15.565 -52.955 1.00 56.69 199 SER A O 1
ATOM 1581 N N . PHE A 1 200 ? 79.997 -16.389 -51.021 1.00 52.06 200 PHE A N 1
ATOM 1582 C CA . PHE A 1 200 ? 81.305 -16.543 -50.371 1.00 52.06 200 PHE A CA 1
ATOM 1583 C C . PHE A 1 200 ? 82.157 -17.672 -50.984 1.00 52.06 200 PHE A C 1
ATOM 1585 O O . PHE A 1 200 ? 83.382 -17.590 -50.987 1.00 52.06 200 PHE A O 1
ATOM 1592 N N . ARG A 1 201 ? 81.532 -18.717 -51.550 1.00 53.75 201 ARG A N 1
ATOM 1593 C CA . ARG A 1 201 ? 82.238 -19.842 -52.194 1.00 53.75 201 ARG A CA 1
ATOM 1594 C C . ARG A 1 201 ? 82.654 -19.574 -53.642 1.00 53.75 201 ARG A C 1
ATOM 1596 O O . ARG A 1 201 ? 83.607 -20.191 -54.101 1.00 53.75 201 ARG A O 1
ATOM 1603 N N . THR A 1 202 ? 81.983 -18.672 -54.357 1.00 53.69 202 THR A N 1
ATOM 1604 C CA . THR A 1 202 ? 82.290 -18.358 -55.769 1.00 53.69 202 THR A CA 1
ATOM 1605 C C . THR A 1 202 ? 83.418 -17.343 -55.983 1.00 53.69 202 THR A C 1
ATOM 1607 O O . THR A 1 202 ? 83.824 -17.148 -57.123 1.00 53.69 202 THR A O 1
ATOM 1610 N N . PHE A 1 203 ? 83.973 -16.734 -54.928 1.00 49.09 203 PHE A N 1
ATOM 1611 C CA . PHE A 1 203 ? 85.113 -15.804 -55.032 1.00 49.09 203 PHE A CA 1
ATOM 1612 C C . PHE A 1 203 ? 86.491 -16.462 -54.815 1.00 49.09 203 PHE A C 1
ATOM 1614 O O . PHE A 1 203 ? 87.483 -15.771 -54.592 1.00 49.09 203 PHE A O 1
ATOM 1621 N N . LEU A 1 204 ? 86.570 -17.795 -54.886 1.00 49.41 204 LEU A N 1
ATOM 1622 C CA . LEU A 1 204 ? 87.826 -18.546 -54.818 1.00 49.41 204 LEU A CA 1
ATOM 1623 C C . LEU A 1 204 ? 87.962 -19.463 -56.047 1.00 49.41 204 LEU A C 1
ATOM 1625 O O . LEU A 1 204 ? 87.211 -20.435 -56.164 1.00 49.41 204 LEU A O 1
ATOM 1629 N N . PRO A 1 205 ? 88.911 -19.204 -56.965 1.00 44.00 205 PRO A N 1
ATOM 1630 C CA . PRO A 1 205 ? 89.208 -20.125 -58.050 1.00 44.00 205 PRO A CA 1
ATOM 1631 C C . PRO A 1 205 ? 90.087 -21.281 -57.540 1.00 44.00 205 PRO A C 1
ATOM 1633 O O . PRO A 1 205 ? 91.282 -21.098 -57.380 1.00 44.00 205 PRO A O 1
ATOM 1636 N N . ALA A 1 206 ? 89.460 -22.447 -57.331 1.00 50.81 206 ALA A N 1
ATOM 1637 C CA . ALA A 1 206 ? 89.941 -23.816 -57.626 1.00 50.81 206 ALA A CA 1
ATOM 1638 C C . ALA A 1 206 ? 91.337 -24.299 -57.078 1.00 50.81 206 ALA A C 1
ATOM 1640 O O . ALA A 1 206 ? 92.070 -23.541 -56.463 1.00 50.81 206 ALA A O 1
ATOM 1641 N N . PRO A 1 207 ? 91.678 -25.609 -57.144 1.00 62.97 207 PRO A N 1
ATOM 1642 C CA . PRO A 1 207 ? 91.647 -26.462 -55.945 1.00 62.97 207 PRO A CA 1
ATOM 1643 C C . PRO A 1 207 ? 92.898 -27.374 -55.778 1.00 62.97 207 PRO A C 1
ATOM 1645 O O . PRO A 1 207 ? 93.841 -27.292 -56.552 1.00 62.97 207 PRO A O 1
ATOM 1648 N N . LEU A 1 208 ? 92.833 -28.316 -54.819 1.00 43.19 208 LEU A N 1
ATOM 1649 C CA . LEU A 1 208 ? 93.661 -29.538 -54.659 1.00 43.19 208 LEU A CA 1
ATOM 1650 C C . LEU A 1 208 ? 94.888 -29.470 -53.734 1.00 43.19 208 LEU A C 1
ATOM 1652 O O . LEU A 1 208 ? 96.035 -29.501 -54.164 1.00 43.19 208 LEU A O 1
ATOM 1656 N N . SER A 1 209 ? 94.604 -29.505 -52.433 1.00 36.78 209 SER A N 1
ATOM 1657 C CA . SER A 1 209 ? 95.206 -30.368 -51.394 1.00 36.78 209 SER A CA 1
ATOM 1658 C C . SER A 1 209 ? 94.476 -29.957 -50.114 1.00 36.78 209 SER A C 1
ATOM 1660 O O . SER A 1 209 ? 94.675 -28.862 -49.618 1.00 36.78 209 SER A O 1
ATOM 1662 N N . PHE A 1 210 ? 93.460 -30.653 -49.627 1.00 38.81 210 PHE A N 1
ATOM 1663 C CA . PHE A 1 210 ? 93.618 -31.893 -48.891 1.00 38.81 210 PHE A CA 1
ATOM 1664 C C . PHE A 1 210 ? 92.197 -32.404 -48.628 1.00 38.81 210 PHE A C 1
ATOM 1666 O O . PHE A 1 210 ? 91.377 -31.701 -48.036 1.00 38.81 210 PHE A O 1
ATOM 1673 N N . THR A 1 211 ? 91.884 -33.605 -49.089 1.00 45.97 211 THR A N 1
ATOM 1674 C CA . THR A 1 211 ? 90.715 -34.344 -48.618 1.00 45.97 211 THR A CA 1
ATOM 1675 C C . THR A 1 211 ? 91.201 -35.681 -48.098 1.00 45.97 211 THR A C 1
ATOM 1677 O O . THR A 1 211 ? 92.022 -36.309 -48.762 1.00 45.97 211 THR A O 1
ATOM 1680 N N . TRP A 1 212 ? 90.580 -36.089 -46.992 1.00 33.91 212 TRP A N 1
ATOM 1681 C CA . TRP A 1 212 ? 90.610 -37.398 -46.343 1.00 33.91 212 TRP A CA 1
ATOM 1682 C C . TRP A 1 212 ? 91.763 -37.641 -45.370 1.00 33.91 212 TRP A C 1
ATOM 1684 O O . TRP A 1 212 ? 92.839 -38.080 -45.746 1.00 33.91 212 TRP A O 1
ATOM 1694 N N . ASP A 1 213 ? 91.450 -37.496 -44.082 1.00 27.88 213 ASP A N 1
ATOM 1695 C CA . ASP A 1 213 ? 91.579 -38.670 -43.224 1.00 27.88 213 ASP A CA 1
ATOM 1696 C C . ASP A 1 213 ? 90.308 -38.823 -42.377 1.00 27.88 213 ASP A C 1
ATOM 1698 O O . ASP A 1 213 ? 90.076 -38.128 -41.388 1.00 27.88 213 ASP A O 1
ATOM 1702 N N . THR A 1 214 ? 89.414 -39.684 -42.856 1.00 43.66 214 THR A N 1
ATOM 1703 C CA . THR A 1 214 ? 88.401 -40.314 -42.018 1.00 43.66 214 THR A CA 1
ATOM 1704 C C . THR A 1 214 ? 89.050 -41.522 -41.358 1.00 43.66 214 THR A C 1
ATOM 1706 O O . THR A 1 214 ? 89.146 -42.574 -41.991 1.00 43.66 214 THR A O 1
ATOM 1709 N N . GLN A 1 215 ? 89.373 -41.430 -40.070 1.00 35.09 215 GLN A N 1
ATOM 1710 C CA . GLN A 1 215 ? 89.302 -42.613 -39.220 1.00 35.09 215 GLN A CA 1
ATOM 1711 C C . GLN A 1 215 ? 87.914 -42.699 -38.592 1.00 35.09 215 GLN A C 1
ATOM 1713 O O . GLN A 1 215 ? 87.583 -42.040 -37.609 1.00 35.09 215 GLN A O 1
ATOM 1718 N N . LEU A 1 216 ? 87.105 -43.563 -39.204 1.00 39.88 216 LEU A N 1
ATOM 1719 C CA . LEU A 1 216 ? 86.145 -44.386 -38.487 1.00 39.88 216 LEU A CA 1
ATOM 1720 C C . LEU A 1 216 ? 86.896 -45.194 -37.417 1.00 39.88 216 LEU A C 1
ATOM 1722 O O . LEU A 1 216 ? 87.672 -46.083 -37.759 1.00 39.88 216 LEU A O 1
ATOM 1726 N N . CYS A 1 217 ? 86.599 -44.945 -36.145 1.00 29.20 217 CYS A N 1
ATOM 1727 C CA . CYS A 1 217 ? 86.641 -45.982 -35.120 1.00 29.20 217 CYS A CA 1
ATOM 1728 C C . CYS A 1 217 ? 85.191 -46.347 -34.793 1.00 29.20 217 CYS A C 1
ATOM 1730 O O . CYS A 1 217 ? 84.452 -45.539 -34.237 1.00 29.20 217 CYS A O 1
ATOM 1732 N N . TRP A 1 218 ? 84.785 -47.552 -35.196 1.00 36.47 218 TRP A N 1
ATOM 1733 C CA . TRP A 1 218 ? 83.651 -48.261 -34.610 1.00 36.47 218 TRP A CA 1
ATOM 1734 C C . TRP A 1 218 ? 84.150 -49.034 -33.387 1.00 36.47 218 TRP A C 1
ATOM 1736 O O . TRP A 1 218 ? 85.047 -49.865 -33.532 1.00 36.47 218 TRP A O 1
ATOM 1746 N N . ALA A 1 219 ? 83.542 -48.776 -32.231 1.00 40.34 219 ALA A N 1
ATOM 1747 C CA . ALA A 1 219 ? 83.179 -49.742 -31.190 1.00 40.34 219 ALA A CA 1
ATOM 1748 C C . ALA A 1 219 ? 82.192 -49.057 -30.237 1.00 40.34 219 ALA A C 1
ATOM 1750 O O . ALA A 1 219 ? 82.507 -47.928 -29.795 1.00 40.34 219 ALA A O 1
#

Secondary structure (DSSP, 8-state):
---PPPSEEEEEEEE--S-TT-TTSEEEEEEEE--PEEEEEEEEEEEETT--S--EEEEE-TT---SSEEEE-SSEEEEEEEEEEETTS----------TT---PPPEEPTTSEEEEEE-TTTSTTTTTT--EEEESSSEEEE----SS---------TTSPPPP----PPPPP-PPPHHHHHHHHHHHHHHHHHHHHHHHTTS----S----------

Organism: Pelobates cultripes (NCBI:txid61616)

Radius of gyration: 45.46 Å; chains: 1; bounding box: 133×71×111 Å

InterPro domains:
  IPR008814 Dolichyl-diphosphooligosaccharide--protein glycosyltransferase subunit Swp1 [PTHR12640] (1-199)
  IPR055374 Ribophorin II, third domain [PF23860] (40-137)

Sequence (219 aa):
METKLASGYYDFSISVEGDSRYLASQVELNVTVSTEAGIENVDLSIVDEDQSMPPKTSRVEYNSKAKGSFTADSHHNFALSFQLTDVNTGLISHRKQKTRQDVVFVAEPDSKNIYRLELDPSERKSEFDSAIGTYKLIADLVIKFPEEDCPTLIQSKNLFNPKQDIPHLFREPEKRPPNVVSTTFTALVLWIKVSINISFRTFLPAPLSFTWDTQLCWA

Foldseek 3Di:
DPDDDAFDKDWDWDADPDDPPDPPRIDIDIDGDDFDKDKPFKKKWKAFPVNPDPIDIDTDHPPAATDDEAEAEQGIKIKIKIAIDTPGDDDDDDDDDDDPQDQDDDFDADPVRITMDIGHCAVCCVSNVVAFDFDDDSYTYGYHYPPPDDHPHPPVPPVPDDDDDDDPDDDDPDDDDDVVVVVVVVVVVVCVVVVVVVVVVVVDDDDDDDDDDDDDDDD

pLDDT: mean 71.23, std 16.03, range [27.88, 89.81]